Protein AF-A0A3G6MDI6-F1 (afdb_monomer_lite)

pLDDT: mean 89.63, std 10.69, range [43.5, 98.5]

Structure (mmCIF, N/CA/C/O backbone):
data_AF-A0A3G6MDI6-F1
#
_entry.id   AF-A0A3G6MDI6-F1
#
loop_
_atom_site.group_PDB
_atom_site.id
_atom_site.type_symbol
_atom_site.label_atom_id
_atom_site.label_alt_id
_atom_site.label_comp_id
_atom_site.label_asym_id
_atom_site.label_entity_id
_atom_site.label_seq_id
_atom_site.pdbx_PDB_ins_code
_atom_site.Cartn_x
_atom_site.Cartn_y
_atom_site.Cartn_z
_atom_site.occupancy
_atom_site.B_iso_or_equiv
_atom_site.auth_seq_id
_atom_site.auth_comp_id
_atom_site.auth_asym_id
_atom_site.auth_atom_id
_atom_site.pdbx_PDB_model_num
ATOM 1 N N . MET A 1 1 ? -0.602 -16.507 -6.215 1.00 56.09 1 MET A N 1
ATOM 2 C CA . MET A 1 1 ? 0.619 -15.829 -6.696 1.00 56.09 1 MET A CA 1
ATOM 3 C C . MET A 1 1 ? 1.709 -16.875 -6.816 1.00 56.09 1 MET A C 1
ATOM 5 O O . MET A 1 1 ? 1.738 -17.774 -5.981 1.00 56.09 1 MET A O 1
ATOM 9 N N . GLU A 1 2 ? 2.575 -16.800 -7.821 1.00 59.97 2 GLU A N 1
ATOM 10 C CA . GLU A 1 2 ? 3.815 -17.586 -7.801 1.00 59.97 2 GLU A CA 1
ATOM 11 C C . GLU A 1 2 ? 4.599 -17.258 -6.512 1.00 59.97 2 GLU A C 1
ATOM 13 O O . GLU A 1 2 ? 4.682 -16.103 -6.116 1.00 59.97 2 GLU A O 1
ATOM 18 N N . GLY A 1 3 ? 5.073 -18.262 -5.773 1.00 64.19 3 GLY A N 1
ATOM 19 C CA . GLY A 1 3 ? 5.890 -18.039 -4.570 1.00 64.19 3 GLY A CA 1
ATOM 20 C C . GLY A 1 3 ? 5.157 -17.805 -3.236 1.00 64.19 3 GLY A C 1
ATOM 21 O O . GLY A 1 3 ? 5.772 -18.042 -2.196 1.00 64.19 3 GLY A O 1
ATOM 22 N N . CYS A 1 4 ? 3.861 -17.461 -3.209 1.00 76.00 4 CYS A N 1
ATOM 23 C CA . CYS A 1 4 ? 3.070 -17.456 -1.963 1.00 76.00 4 CYS A CA 1
ATOM 24 C C . CYS A 1 4 ? 2.231 -18.731 -1.836 1.00 76.00 4 CYS A C 1
ATOM 26 O O . CYS A 1 4 ? 1.455 -19.075 -2.727 1.00 76.00 4 CYS A O 1
ATOM 28 N N . LYS A 1 5 ? 2.392 -19.435 -0.710 1.00 78.94 5 LYS A N 1
ATOM 29 C CA . LYS A 1 5 ? 1.700 -20.705 -0.426 1.00 78.94 5 LYS A CA 1
ATOM 30 C C . LYS A 1 5 ? 0.339 -20.522 0.251 1.00 78.94 5 LYS A C 1
ATOM 32 O O . LYS A 1 5 ? -0.378 -21.503 0.426 1.00 78.94 5 LYS A O 1
ATOM 37 N N . ARG A 1 6 ? 0.010 -19.301 0.677 1.00 87.25 6 ARG A N 1
ATOM 38 C CA . ARG A 1 6 ? -1.224 -18.978 1.400 1.00 87.25 6 ARG A CA 1
ATOM 39 C C . ARG A 1 6 ? -2.296 -18.483 0.430 1.00 87.25 6 ARG A C 1
ATOM 41 O O . ARG A 1 6 ? -1.985 -17.851 -0.577 1.00 87.25 6 ARG A O 1
ATOM 48 N N . GLN A 1 7 ? -3.553 -18.772 0.750 1.00 89.25 7 GLN A N 1
ATOM 49 C CA . GLN A 1 7 ? -4.697 -18.135 0.104 1.00 89.25 7 GLN A CA 1
ATOM 50 C C . GLN A 1 7 ? -4.816 -16.696 0.620 1.00 89.25 7 GLN A C 1
ATOM 52 O O . GLN A 1 7 ? -4.724 -16.488 1.827 1.00 89.25 7 GLN A O 1
ATOM 57 N N . CYS A 1 8 ? -5.009 -15.745 -0.292 1.00 92.25 8 CYS A N 1
ATOM 58 C CA . CYS A 1 8 ? -5.323 -14.348 0.011 1.00 92.25 8 CYS A CA 1
ATOM 59 C C . CYS A 1 8 ? -6.825 -14.124 -0.189 1.00 92.25 8 CYS A C 1
ATOM 61 O O . CYS A 1 8 ? -7.388 -14.694 -1.131 1.00 92.25 8 CYS A O 1
ATOM 63 N N . ASP A 1 9 ? -7.456 -13.288 0.634 1.00 94.62 9 ASP A N 1
ATOM 64 C CA . ASP A 1 9 ? -8.901 -13.050 0.539 1.00 94.62 9 ASP A CA 1
ATOM 65 C C . ASP A 1 9 ? -9.282 -12.285 -0.738 1.00 94.62 9 ASP A C 1
ATOM 67 O O . ASP A 1 9 ? -10.199 -12.679 -1.462 1.00 94.62 9 ASP A O 1
ATOM 71 N N . ILE A 1 10 ? -8.572 -11.194 -1.044 1.00 95.88 10 ILE A N 1
ATOM 72 C CA . ILE A 1 10 ? -8.805 -10.384 -2.246 1.00 95.88 10 ILE A CA 1
ATOM 73 C C . ILE A 1 10 ? -7.478 -10.094 -2.944 1.00 95.88 10 ILE A C 1
ATOM 75 O O . ILE A 1 10 ? -6.550 -9.528 -2.363 1.00 95.88 10 ILE A O 1
ATOM 79 N N . LEU A 1 11 ? -7.435 -10.411 -4.239 1.00 94.25 11 LEU A N 1
ATOM 80 C CA . LEU A 1 11 ? -6.343 -10.065 -5.143 1.00 94.25 11 LEU A CA 1
ATOM 81 C C . LEU A 1 11 ? -6.863 -9.164 -6.261 1.00 94.25 11 LEU A C 1
ATOM 83 O O . LEU A 1 11 ? -7.829 -9.505 -6.944 1.00 94.25 11 LEU A O 1
ATOM 87 N N . ILE A 1 12 ? -6.180 -8.045 -6.492 1.00 95.56 12 ILE A N 1
ATOM 88 C CA . ILE A 1 12 ? -6.399 -7.197 -7.667 1.00 95.56 12 ILE A CA 1
ATOM 89 C C . ILE A 1 12 ? -5.172 -7.304 -8.556 1.00 95.56 12 ILE A C 1
ATOM 91 O O . ILE A 1 12 ? -4.043 -7.112 -8.095 1.00 95.56 12 ILE A O 1
ATOM 95 N N . TYR A 1 13 ? -5.392 -7.618 -9.828 1.00 94.38 13 TYR A N 1
ATOM 96 C CA . TYR A 1 13 ? -4.321 -7.867 -10.780 1.00 94.38 13 TYR A CA 1
ATOM 97 C C . TYR A 1 13 ? -4.643 -7.334 -12.173 1.00 94.38 13 TYR A C 1
ATOM 99 O O . TYR A 1 13 ? -5.804 -7.162 -12.550 1.00 94.38 13 TYR A O 1
ATOM 107 N N . ASP A 1 14 ? -3.586 -7.091 -12.938 1.00 93.31 14 ASP A N 1
ATOM 108 C CA . ASP A 1 14 ? -3.651 -6.683 -14.332 1.00 93.31 14 ASP A CA 1
ATOM 109 C C . ASP A 1 14 ? -4.002 -7.879 -15.226 1.00 93.31 14 ASP A C 1
ATOM 111 O O . ASP A 1 14 ? -3.143 -8.640 -15.671 1.00 93.31 14 ASP A O 1
ATOM 115 N N . SER A 1 15 ? -5.298 -8.045 -15.476 1.00 93.06 15 SER A N 1
ATOM 116 C CA . SER A 1 15 ? -5.828 -9.078 -16.372 1.00 93.06 15 SER A CA 1
ATOM 117 C C . SER A 1 15 ? -5.744 -8.715 -17.857 1.00 93.06 15 SER A C 1
ATOM 119 O O . SER A 1 15 ? -6.004 -9.574 -18.698 1.00 93.06 15 SER A O 1
ATOM 121 N N . GLN A 1 16 ? -5.405 -7.466 -18.198 1.00 91.81 16 GLN A N 1
ATOM 122 C CA . GLN A 1 16 ? -5.284 -7.041 -19.594 1.00 91.81 16 GLN A CA 1
ATOM 123 C C . GLN A 1 16 ? -3.946 -7.486 -20.181 1.00 91.81 16 GLN A C 1
ATOM 125 O O . GLN A 1 16 ? -3.904 -7.950 -21.319 1.00 91.81 16 GLN A O 1
ATOM 130 N N . ASN A 1 17 ? -2.872 -7.388 -19.392 1.00 91.50 17 ASN A N 1
ATOM 131 C CA . ASN A 1 17 ? -1.524 -7.747 -19.832 1.00 91.50 17 ASN A CA 1
ATOM 132 C C . ASN A 1 17 ? -1.075 -9.139 -19.362 1.00 91.50 17 ASN A C 1
ATOM 134 O O . ASN A 1 17 ? -0.148 -9.705 -19.942 1.00 91.50 17 ASN A O 1
ATOM 138 N N . PHE A 1 18 ? -1.724 -9.720 -18.345 1.00 92.94 18 PHE A N 1
ATOM 139 C CA . PHE A 1 18 ? -1.351 -11.027 -17.803 1.00 92.94 18 PHE A CA 1
ATOM 140 C C . PHE A 1 18 ? -2.540 -11.982 -17.733 1.00 92.94 18 PHE A C 1
ATOM 142 O O . PHE A 1 18 ? -3.575 -11.701 -17.130 1.00 92.94 18 PHE A O 1
ATOM 149 N N . SER A 1 19 ? -2.358 -13.175 -18.297 1.00 93.56 19 SER A N 1
ATOM 150 C CA . SER A 1 19 ? -3.293 -14.281 -18.093 1.00 93.56 19 SER A CA 1
ATOM 151 C C . SER A 1 19 ? -3.032 -14.965 -16.745 1.00 93.56 19 SER A C 1
ATOM 153 O O . SER A 1 19 ? -1.866 -15.135 -16.371 1.00 93.56 19 SER A O 1
ATOM 155 N N . PRO A 1 20 ? -4.077 -15.404 -16.017 1.00 94.06 20 PRO A N 1
ATOM 156 C CA . PRO A 1 20 ? -3.900 -16.287 -14.871 1.00 94.06 20 PRO A CA 1
ATOM 157 C C . PRO A 1 20 ? -3.120 -17.553 -15.252 1.00 94.06 20 PRO A C 1
ATOM 159 O O . PRO A 1 20 ? -3.362 -18.144 -16.302 1.00 94.06 20 PRO A O 1
ATOM 162 N N . LEU A 1 21 ? -2.211 -17.984 -14.377 1.00 92.81 21 LEU A N 1
ATOM 163 C CA . LEU A 1 21 ? -1.448 -19.230 -14.518 1.00 92.81 21 LEU A CA 1
ATOM 164 C C . LEU A 1 21 ? -2.334 -20.460 -14.298 1.00 92.81 21 LEU A C 1
ATOM 166 O O . LEU A 1 21 ? -2.101 -21.517 -14.876 1.00 92.81 21 LEU A O 1
ATOM 170 N N . PHE A 1 22 ? -3.340 -20.316 -13.436 1.00 91.88 22 PHE A N 1
ATOM 171 C CA . PHE A 1 22 ? -4.306 -21.357 -13.119 1.00 91.88 22 PHE A CA 1
ATOM 172 C C . PHE A 1 22 ? -5.634 -20.729 -12.703 1.00 91.88 22 PHE A C 1
ATOM 174 O O . PHE A 1 22 ? -5.655 -19.687 -12.038 1.00 91.88 22 PHE A O 1
ATOM 181 N N . ARG A 1 23 ? -6.741 -21.374 -13.076 1.00 92.12 23 ARG A N 1
ATOM 182 C CA . ARG A 1 23 ? -8.084 -20.985 -12.657 1.00 92.12 23 ARG A CA 1
ATOM 183 C C . ARG A 1 23 ? -8.984 -22.210 -12.544 1.00 92.12 23 ARG A C 1
ATOM 185 O O . ARG A 1 23 ? -9.192 -22.901 -13.537 1.00 92.12 23 ARG A O 1
ATOM 192 N N . GLU A 1 24 ? -9.556 -22.421 -11.366 1.00 91.81 24 GLU A N 1
ATOM 193 C CA . GLU A 1 24 ? -10.556 -23.459 -11.106 1.00 91.81 24 GLU A CA 1
ATOM 194 C C . GLU A 1 24 ? -11.633 -22.903 -10.169 1.00 91.81 24 GLU A C 1
ATOM 196 O O . GLU A 1 24 ? -11.368 -22.605 -9.006 1.00 91.81 24 GLU A O 1
ATOM 201 N N . GLY A 1 25 ? -12.851 -22.716 -10.690 1.00 88.31 25 GLY A N 1
ATOM 202 C CA . GLY A 1 25 ? -13.914 -22.018 -9.964 1.00 88.31 25 GLY A CA 1
ATOM 203 C C . GLY A 1 25 ? -13.471 -20.613 -9.539 1.00 88.31 25 GLY A C 1
ATOM 204 O O . GLY A 1 25 ? -13.081 -19.799 -10.384 1.00 88.31 25 GLY A O 1
ATOM 205 N N . ASP A 1 26 ? -13.504 -20.369 -8.229 1.00 85.31 26 ASP A N 1
ATOM 206 C CA . ASP A 1 26 ? -13.091 -19.109 -7.600 1.00 85.31 26 ASP A CA 1
ATOM 207 C C . ASP A 1 26 ? -11.591 -19.066 -7.251 1.00 85.31 26 ASP A C 1
ATOM 209 O O . ASP A 1 26 ? -11.063 -18.012 -6.897 1.00 85.31 26 ASP A O 1
ATOM 213 N N . LEU A 1 27 ? -10.872 -20.187 -7.378 1.00 88.25 27 LEU A N 1
ATOM 214 C CA . LEU A 1 27 ? -9.431 -20.236 -7.153 1.00 88.25 27 LEU A CA 1
ATOM 215 C C . LEU A 1 27 ? -8.690 -19.709 -8.387 1.00 88.25 27 LEU A C 1
ATOM 217 O O . LEU A 1 27 ? -8.812 -20.258 -9.484 1.00 88.25 27 LEU A O 1
ATOM 221 N N . VAL A 1 28 ? -7.873 -18.671 -8.195 1.00 91.31 28 VAL A N 1
ATOM 222 C CA . VAL A 1 28 ? -7.060 -18.054 -9.253 1.00 91.31 28 VAL A CA 1
ATOM 223 C C . VAL A 1 28 ? -5.605 -17.947 -8.803 1.00 91.31 28 VAL A C 1
ATOM 225 O O . VAL A 1 28 ? -5.302 -17.426 -7.731 1.00 91.31 28 VAL A O 1
ATOM 228 N N . VAL A 1 29 ? -4.681 -18.389 -9.656 1.00 92.25 29 VAL A N 1
ATOM 229 C CA . VAL A 1 29 ? -3.242 -18.167 -9.482 1.00 92.25 29 VAL A CA 1
ATOM 230 C C . VAL A 1 29 ? -2.768 -17.217 -10.569 1.00 92.25 29 VAL A C 1
ATOM 232 O O . VAL A 1 29 ? -2.924 -17.493 -11.754 1.00 92.25 29 VAL A O 1
ATOM 235 N N . ILE A 1 30 ? -2.174 -16.100 -10.161 1.00 93.06 30 ILE A N 1
ATOM 236 C CA . ILE A 1 30 ? -1.656 -15.065 -11.060 1.00 93.06 30 ILE A CA 1
ATOM 237 C C . ILE A 1 30 ? -0.123 -15.004 -11.019 1.00 93.06 30 ILE A C 1
ATOM 239 O O . ILE A 1 30 ? 0.462 -15.349 -9.979 1.00 93.06 30 ILE A O 1
ATOM 243 N N . PRO A 1 31 ? 0.524 -14.526 -12.098 1.00 91.25 31 PRO A N 1
ATOM 244 C CA . PRO A 1 31 ? 1.920 -14.108 -12.047 1.00 91.25 31 PRO A CA 1
ATOM 245 C C . PRO A 1 31 ? 2.109 -12.990 -11.016 1.00 91.25 31 PRO A C 1
ATOM 247 O O . PRO A 1 31 ? 1.277 -12.090 -10.923 1.00 91.25 31 PRO A O 1
ATOM 250 N N . GLU A 1 32 ? 3.218 -13.004 -10.280 1.00 88.81 32 GLU A N 1
ATOM 251 C CA . GLU A 1 32 ? 3.538 -11.959 -9.293 1.00 88.81 32 GLU A CA 1
ATOM 252 C C . GLU A 1 32 ? 3.575 -10.559 -9.924 1.00 88.81 32 GLU A C 1
ATOM 254 O O . GLU A 1 32 ? 2.999 -9.618 -9.389 1.00 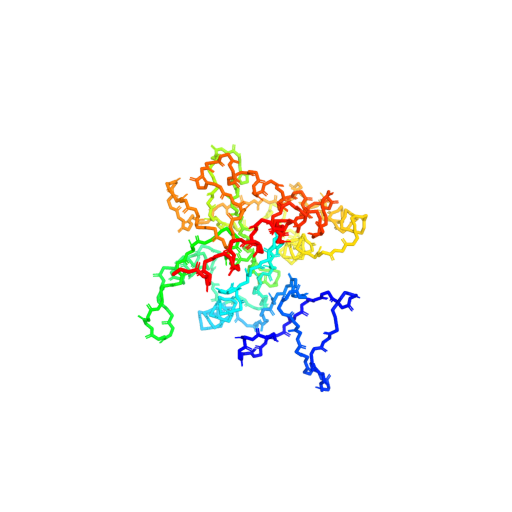88.81 32 GLU A O 1
ATOM 259 N N . LYS A 1 33 ? 4.129 -10.433 -11.138 1.00 88.25 33 LYS A N 1
ATOM 260 C CA . LYS A 1 33 ? 4.182 -9.160 -11.883 1.00 88.25 33 LYS A CA 1
ATOM 261 C C . LYS A 1 33 ? 2.808 -8.567 -12.225 1.00 88.25 33 LYS A C 1
ATOM 263 O O . LYS A 1 33 ? 2.708 -7.361 -12.460 1.00 88.25 33 LYS A O 1
ATOM 268 N N . ALA A 1 34 ? 1.763 -9.394 -12.253 1.00 91.81 34 ALA A N 1
ATOM 269 C CA . ALA A 1 34 ? 0.397 -8.949 -12.509 1.00 91.81 34 ALA A CA 1
ATOM 270 C C . ALA A 1 34 ? -0.256 -8.327 -11.266 1.00 91.81 34 ALA A C 1
ATOM 272 O O . ALA A 1 34 ? -1.242 -7.606 -11.396 1.00 91.81 34 ALA A O 1
ATOM 273 N N . LEU A 1 35 ? 0.253 -8.618 -10.066 1.00 93.12 35 LEU A N 1
ATOM 274 C CA . LEU A 1 35 ? -0.351 -8.202 -8.806 1.00 93.12 35 LEU A CA 1
ATOM 275 C C . LEU A 1 35 ? -0.287 -6.673 -8.638 1.00 93.12 35 LEU A C 1
ATOM 277 O O . LEU A 1 35 ? 0.727 -6.035 -8.927 1.00 93.12 35 LEU A O 1
ATOM 281 N N . ARG A 1 36 ? -1.394 -6.078 -8.185 1.00 94.88 36 ARG A N 1
ATOM 282 C CA . ARG A 1 36 ? -1.517 -4.636 -7.893 1.00 94.88 36 ARG A CA 1
ATOM 283 C C . ARG A 1 36 ? -2.030 -4.359 -6.488 1.00 94.88 36 ARG A C 1
ATOM 285 O O . ARG A 1 36 ? -1.635 -3.359 -5.895 1.00 94.88 36 ARG A O 1
ATOM 292 N N . ALA A 1 37 ? -2.851 -5.249 -5.938 1.00 96.38 37 ALA A N 1
ATOM 293 C CA . ALA A 1 37 ? -3.269 -5.160 -4.547 1.00 96.38 37 ALA A CA 1
ATOM 294 C C . ALA A 1 37 ? -3.535 -6.531 -3.925 1.00 96.38 37 ALA A C 1
ATOM 296 O O . ALA A 1 37 ? -4.047 -7.432 -4.593 1.00 96.38 37 ALA A O 1
ATOM 297 N N . VAL A 1 38 ? -3.256 -6.631 -2.629 1.00 96.31 38 VAL A N 1
ATOM 298 C CA . VAL A 1 38 ? -3.648 -7.727 -1.741 1.00 96.31 38 VAL A CA 1
ATOM 299 C C . VAL A 1 38 ? -4.392 -7.120 -0.564 1.00 96.31 38 VAL A C 1
ATOM 301 O O . VAL A 1 38 ? -3.902 -6.174 0.061 1.00 96.31 38 VAL A O 1
ATOM 304 N N . ILE A 1 39 ? -5.581 -7.639 -0.277 1.00 98.31 39 ILE A N 1
ATOM 305 C CA . ILE A 1 39 ? -6.392 -7.182 0.847 1.00 98.31 39 ILE A CA 1
ATOM 306 C C . ILE A 1 39 ? -6.833 -8.398 1.645 1.00 98.31 39 ILE A C 1
ATOM 308 O O . ILE A 1 39 ? -7.502 -9.272 1.098 1.00 98.31 39 ILE A O 1
ATOM 312 N N . GLU A 1 40 ? -6.503 -8.406 2.934 1.00 98.06 40 GLU A N 1
ATOM 313 C CA . GLU A 1 40 ? -7.034 -9.394 3.871 1.00 98.06 40 GLU A CA 1
ATOM 314 C C . GLU A 1 40 ? -8.267 -8.863 4.587 1.00 98.06 40 GLU A C 1
ATOM 316 O O . GLU A 1 40 ? -8.291 -7.720 5.056 1.00 98.06 40 GLU A O 1
ATOM 321 N N . VAL A 1 41 ? -9.302 -9.699 4.666 1.00 98.06 41 VAL A N 1
ATOM 322 C CA . VAL A 1 41 ? -10.630 -9.326 5.148 1.00 98.06 41 VAL A CA 1
ATOM 323 C C . VAL A 1 41 ? -10.924 -10.034 6.461 1.00 98.06 41 VAL A C 1
ATOM 325 O O . VAL A 1 41 ? -11.014 -11.255 6.540 1.00 98.06 41 VAL A O 1
ATOM 328 N N . LYS A 1 42 ? -11.130 -9.259 7.526 1.00 97.69 42 LYS A N 1
ATOM 329 C CA . LYS A 1 42 ? -11.361 -9.785 8.876 1.00 97.69 42 LYS A CA 1
ATOM 330 C C . LYS A 1 42 ? -12.754 -9.415 9.387 1.00 97.69 42 LYS A C 1
ATOM 332 O O . LYS A 1 42 ? -13.243 -8.305 9.199 1.00 97.69 42 LYS A O 1
ATOM 337 N N . SER A 1 43 ? -13.421 -10.334 10.083 1.00 97.50 43 SER A N 1
ATOM 338 C CA . SER A 1 43 ? -14.700 -10.024 10.743 1.00 97.50 43 SER A CA 1
ATOM 339 C C . SER A 1 43 ? -14.508 -9.007 11.871 1.00 97.50 43 SER A C 1
ATOM 341 O O . SER A 1 43 ? -15.228 -8.011 11.937 1.00 97.50 43 SER A O 1
ATOM 343 N N . THR A 1 44 ? -13.494 -9.231 12.705 1.00 97.81 44 THR A N 1
ATOM 344 C CA . THR A 1 44 ? -13.070 -8.350 13.793 1.00 97.81 44 THR A CA 1
ATOM 345 C C . THR A 1 44 ? -11.556 -8.203 13.756 1.00 97.81 44 THR A C 1
ATOM 347 O O . THR A 1 44 ? -10.840 -9.196 13.640 1.00 97.81 44 THR A O 1
ATOM 350 N N . LEU A 1 45 ? -11.059 -6.973 13.872 1.00 97.44 45 LEU A N 1
ATOM 351 C CA . LEU A 1 45 ? -9.628 -6.699 13.949 1.00 97.44 45 LEU A CA 1
ATOM 352 C C . LEU A 1 45 ? -9.140 -6.799 15.399 1.00 97.44 45 LEU A C 1
ATOM 354 O O . LEU A 1 45 ? -8.988 -5.782 16.072 1.00 97.44 45 LEU A O 1
ATOM 358 N N . ASP A 1 46 ? -8.953 -8.019 15.893 1.00 96.38 46 ASP A N 1
ATOM 359 C CA . ASP A 1 46 ? -8.236 -8.292 17.145 1.00 96.38 46 ASP A CA 1
ATOM 360 C C . ASP A 1 46 ? -6.751 -8.602 16.888 1.00 96.38 46 ASP A C 1
ATOM 362 O O . ASP A 1 46 ? -6.317 -8.699 15.739 1.00 96.38 46 ASP A O 1
ATOM 366 N N . SER A 1 47 ? -5.960 -8.771 17.953 1.00 96.00 47 SER A N 1
ATOM 367 C CA . SER A 1 47 ? -4.517 -9.007 17.837 1.00 96.00 47 SER A CA 1
ATOM 368 C C . SER A 1 47 ? -4.146 -10.260 17.046 1.00 96.00 47 SER A C 1
ATOM 370 O O . SER A 1 47 ? -3.136 -10.259 16.345 1.00 96.00 47 SER A O 1
ATOM 372 N N . ASN A 1 48 ? -4.941 -11.328 17.130 1.00 95.62 48 ASN A N 1
ATOM 373 C CA . ASN A 1 48 ? -4.653 -12.561 16.401 1.00 95.62 48 ASN A CA 1
ATOM 374 C C . ASN A 1 48 ? -4.942 -12.374 14.911 1.00 95.62 48 ASN A C 1
ATOM 376 O O . ASN A 1 48 ? -4.106 -12.718 14.078 1.00 95.62 48 ASN A O 1
ATOM 380 N N . GLN A 1 49 ? -6.097 -11.792 14.578 1.00 96.69 49 GLN A N 1
ATOM 381 C CA . GLN A 1 49 ? -6.485 -11.528 13.191 1.00 96.69 49 GLN A CA 1
ATOM 382 C C . GLN A 1 49 ? -5.570 -10.502 12.520 1.00 96.69 49 GLN A C 1
ATOM 384 O O . GLN A 1 49 ? -5.221 -10.662 11.351 1.00 96.69 49 GLN A O 1
ATOM 389 N N . PHE A 1 50 ? -5.150 -9.476 13.260 1.00 96.94 50 PHE A N 1
ATOM 390 C CA . PHE A 1 50 ? -4.194 -8.485 12.785 1.00 96.94 50 PHE A CA 1
ATOM 391 C C . PHE A 1 50 ? -2.833 -9.121 12.480 1.00 96.94 50 PHE A C 1
ATOM 393 O O . PHE A 1 50 ? -2.340 -8.980 11.363 1.00 96.94 50 PHE A O 1
ATOM 400 N N . ASN A 1 51 ? -2.256 -9.873 13.425 1.00 95.81 51 ASN A N 1
ATOM 401 C CA . ASN A 1 51 ? -0.958 -10.522 13.222 1.00 95.81 51 ASN A CA 1
ATOM 402 C C . ASN A 1 51 ? -0.989 -11.531 12.067 1.00 95.81 51 ASN A C 1
ATOM 404 O O . ASN A 1 51 ? -0.054 -11.575 11.274 1.00 95.81 51 ASN A O 1
ATOM 408 N N . ASP A 1 52 ? -2.069 -12.306 11.939 1.00 95.12 52 ASP A N 1
ATOM 409 C CA . ASP A 1 52 ? -2.233 -13.252 10.835 1.00 95.12 52 ASP A CA 1
ATOM 410 C C . ASP A 1 52 ? -2.279 -12.557 9.463 1.00 95.12 52 ASP A C 1
ATOM 412 O O . ASP A 1 52 ? -1.616 -13.007 8.522 1.00 95.12 52 ASP A O 1
ATOM 416 N N . GLY A 1 53 ? -3.020 -11.446 9.366 1.00 96.38 53 GLY A N 1
ATOM 417 C CA . GLY A 1 53 ? -3.081 -10.623 8.157 1.00 96.38 53 GLY A CA 1
ATOM 418 C C . GLY A 1 53 ? -1.734 -9.980 7.825 1.00 96.38 53 GLY A C 1
ATOM 419 O O . GLY A 1 53 ? -1.283 -10.047 6.686 1.00 96.38 53 GLY A O 1
ATOM 420 N N . MET A 1 54 ? -1.043 -9.427 8.824 1.00 96.19 54 MET A N 1
ATOM 421 C CA . MET A 1 54 ? 0.292 -8.848 8.648 1.00 96.19 54 MET A CA 1
ATOM 422 C C . MET A 1 54 ? 1.323 -9.889 8.203 1.00 96.19 54 MET A C 1
ATOM 424 O O . MET A 1 54 ? 2.086 -9.622 7.277 1.00 96.19 54 MET A O 1
ATOM 428 N N . ASP A 1 55 ? 1.327 -11.083 8.808 1.00 94.44 55 ASP A N 1
ATOM 429 C CA . ASP A 1 55 ? 2.197 -12.189 8.391 1.00 94.44 55 ASP A CA 1
ATOM 430 C C . ASP A 1 55 ? 1.961 -12.542 6.916 1.00 94.44 55 ASP A C 1
ATOM 432 O O . ASP A 1 55 ? 2.917 -12.726 6.167 1.00 94.44 55 ASP A O 1
ATOM 436 N N . LEU A 1 56 ? 0.696 -12.614 6.485 1.00 94.25 56 LEU A N 1
ATOM 437 C CA . LEU A 1 56 ? 0.355 -12.916 5.095 1.00 94.25 56 LEU A CA 1
ATOM 438 C C . LEU A 1 56 ? 0.880 -11.835 4.150 1.00 94.25 56 LEU A C 1
ATOM 440 O O . LEU A 1 56 ? 1.569 -12.143 3.178 1.00 94.25 56 LEU A O 1
ATOM 444 N N . LEU A 1 57 ? 0.570 -10.571 4.439 1.00 94.69 57 LEU A N 1
ATOM 445 C CA . LEU A 1 57 ? 0.957 -9.448 3.589 1.00 94.69 57 LEU A CA 1
ATOM 446 C C . LEU A 1 57 ? 2.481 -9.299 3.510 1.00 94.69 57 LEU A C 1
ATOM 448 O O . LEU A 1 57 ? 3.008 -9.007 2.438 1.00 94.69 57 LEU A O 1
ATOM 452 N N . TRP A 1 58 ? 3.192 -9.557 4.610 1.00 92.31 58 TRP A N 1
ATOM 453 C CA . TRP A 1 58 ? 4.653 -9.588 4.628 1.00 92.31 58 TRP A CA 1
ATOM 454 C C . TRP A 1 58 ? 5.212 -10.736 3.780 1.00 92.31 58 TRP A C 1
ATOM 456 O O . TRP A 1 58 ? 6.107 -10.516 2.967 1.00 92.31 58 TRP A O 1
ATOM 466 N N . GLU A 1 59 ? 4.652 -11.945 3.892 1.00 88.81 59 GLU A N 1
ATOM 467 C CA . GLU A 1 59 ? 5.051 -13.089 3.060 1.00 88.81 59 GLU A CA 1
ATOM 468 C C . GLU A 1 59 ? 4.853 -12.817 1.561 1.00 88.81 59 GLU A C 1
ATOM 470 O O . GLU A 1 59 ? 5.701 -13.209 0.758 1.00 88.81 59 GLU A O 1
ATOM 475 N N . VAL A 1 60 ? 3.766 -12.133 1.187 1.00 88.25 60 VAL A N 1
ATOM 476 C CA . VAL A 1 60 ? 3.494 -11.754 -0.207 1.00 88.25 60 VAL A CA 1
ATOM 477 C C . VAL A 1 60 ? 4.470 -10.684 -0.704 1.00 88.25 60 VAL A C 1
ATOM 479 O O . VAL A 1 60 ? 4.909 -10.758 -1.845 1.00 88.25 60 VAL A O 1
ATOM 482 N N . ALA A 1 61 ? 4.846 -9.719 0.136 1.00 82.19 61 ALA A N 1
ATOM 483 C CA . ALA A 1 61 ? 5.688 -8.591 -0.263 1.00 82.19 61 ALA A CA 1
ATOM 484 C C . ALA A 1 61 ? 7.194 -8.904 -0.328 1.00 82.19 61 ALA A C 1
ATOM 486 O O . ALA A 1 61 ? 7.930 -8.226 -1.038 1.00 82.19 61 ALA A O 1
ATOM 487 N N . ARG A 1 62 ? 7.671 -9.917 0.407 1.00 76.50 62 ARG A N 1
ATOM 488 C CA . ARG A 1 62 ? 9.105 -10.134 0.696 1.00 76.50 62 ARG A CA 1
ATOM 489 C C . ARG A 1 62 ? 10.015 -10.325 -0.526 1.00 76.50 62 ARG A C 1
ATOM 491 O O . ARG A 1 62 ? 11.229 -10.253 -0.384 1.00 76.50 62 ARG A O 1
ATOM 498 N N . ASN A 1 63 ? 9.467 -10.610 -1.705 1.00 68.50 63 ASN A N 1
ATOM 499 C CA . ASN A 1 63 ? 10.257 -10.835 -2.920 1.00 68.50 63 ASN A CA 1
ATOM 500 C C . ASN A 1 63 ? 9.767 -10.020 -4.126 1.00 68.50 63 ASN A C 1
ATOM 502 O O . ASN A 1 63 ? 10.198 -10.280 -5.251 1.00 68.50 63 ASN A O 1
ATOM 506 N N . THR A 1 64 ? 8.907 -9.022 -3.900 1.00 75.62 64 THR A N 1
ATOM 507 C CA . THR A 1 64 ? 8.310 -8.258 -4.995 1.00 75.62 64 THR A CA 1
ATOM 508 C C . THR A 1 64 ? 9.320 -7.279 -5.568 1.00 75.62 64 THR A C 1
ATOM 510 O O . THR A 1 64 ? 9.557 -6.205 -5.020 1.00 75.62 64 THR A O 1
ATOM 513 N N . ASN A 1 65 ? 9.910 -7.651 -6.701 1.00 81.44 65 ASN A N 1
ATOM 514 C CA . ASN A 1 65 ? 10.793 -6.791 -7.477 1.00 81.44 65 ASN A CA 1
ATOM 515 C C . ASN A 1 65 ? 9.998 -6.103 -8.597 1.00 81.44 65 ASN A C 1
ATOM 517 O O . ASN A 1 65 ? 10.016 -6.531 -9.756 1.00 81.44 65 ASN A O 1
ATOM 521 N N . THR A 1 66 ? 9.244 -5.066 -8.228 1.00 87.44 66 THR A N 1
ATOM 522 C CA . THR A 1 66 ? 8.397 -4.305 -9.154 1.00 87.44 66 THR A CA 1
ATOM 523 C C . THR A 1 66 ? 8.656 -2.801 -9.034 1.00 87.44 66 THR A C 1
ATOM 525 O O . THR A 1 66 ? 8.798 -2.275 -7.929 1.00 87.44 66 THR A O 1
ATOM 528 N N . PRO A 1 67 ? 8.690 -2.059 -10.156 1.00 89.88 67 PRO A N 1
ATOM 529 C CA . PRO A 1 67 ? 8.958 -0.625 -10.122 1.00 89.88 67 PRO A CA 1
ATOM 530 C C . PRO A 1 67 ? 7.725 0.173 -9.667 1.00 89.88 67 PRO A C 1
ATOM 532 O O . PRO A 1 67 ? 7.867 1.256 -9.100 1.00 89.88 67 PRO A O 1
ATOM 535 N N . ALA A 1 68 ? 6.517 -0.367 -9.841 1.00 93.00 68 ALA A N 1
ATOM 536 C CA . ALA A 1 68 ? 5.320 0.096 -9.144 1.00 93.00 68 ALA A CA 1
ATOM 537 C C . ALA A 1 68 ? 5.101 -0.756 -7.881 1.00 93.00 68 ALA A C 1
ATOM 539 O O . ALA A 1 68 ? 5.086 -1.986 -7.999 1.00 93.00 68 ALA A O 1
ATOM 540 N N . PRO A 1 69 ? 4.931 -0.154 -6.691 1.00 94.12 69 PRO A N 1
ATOM 541 C CA . PRO A 1 69 ? 4.637 -0.908 -5.478 1.00 94.12 69 PRO A CA 1
ATOM 542 C C . PRO A 1 69 ? 3.227 -1.511 -5.520 1.00 94.12 69 PRO A C 1
ATOM 544 O O . PRO A 1 69 ? 2.354 -1.057 -6.260 1.00 94.12 69 PRO A O 1
ATOM 547 N N . ILE A 1 70 ? 3.005 -2.530 -4.694 1.00 94.31 70 ILE A N 1
ATOM 548 C CA . ILE A 1 70 ? 1.731 -3.248 -4.567 1.00 94.31 70 ILE A CA 1
ATOM 549 C C . ILE A 1 70 ? 1.006 -2.740 -3.323 1.00 94.31 70 ILE A C 1
ATOM 551 O O . ILE A 1 70 ? 1.623 -2.615 -2.264 1.00 94.31 70 ILE A O 1
ATOM 555 N N . PHE A 1 71 ? -0.299 -2.491 -3.430 1.00 97.31 71 PHE A N 1
ATOM 556 C CA . PHE A 1 71 ? -1.108 -2.142 -2.266 1.00 97.31 71 PHE A CA 1
ATOM 557 C C . PHE A 1 71 ? -1.300 -3.348 -1.346 1.00 97.31 71 PHE A C 1
ATOM 559 O O . PHE A 1 71 ? -1.724 -4.417 -1.782 1.00 97.31 71 PHE A O 1
ATOM 566 N N . LYS A 1 72 ? -1.048 -3.154 -0.056 1.00 97.62 72 LYS A N 1
ATOM 567 C CA . LYS A 1 72 ? -1.238 -4.138 1.009 1.00 97.62 72 LYS A CA 1
ATOM 568 C C . LYS A 1 72 ? -2.210 -3.555 2.022 1.00 97.62 72 LYS A C 1
ATOM 570 O O . LYS A 1 72 ? -1.911 -2.533 2.646 1.00 97.62 72 LYS A O 1
ATOM 575 N N . GLY A 1 73 ? -3.366 -4.191 2.169 1.00 98.19 73 GLY A N 1
ATOM 576 C CA . GLY A 1 73 ? -4.440 -3.700 3.022 1.00 98.19 73 GLY A CA 1
ATOM 577 C C . GLY A 1 73 ? -4.979 -4.752 3.979 1.00 98.19 73 GLY A C 1
ATOM 578 O O . GLY A 1 73 ? -5.085 -5.923 3.629 1.00 98.19 73 GLY A O 1
ATOM 579 N N . ILE A 1 74 ? -5.392 -4.315 5.166 1.00 98.50 74 ILE A N 1
ATOM 580 C CA . ILE A 1 74 ? -6.283 -5.090 6.034 1.00 98.50 74 ILE A CA 1
ATOM 581 C C . ILE A 1 74 ? -7.606 -4.339 6.126 1.00 98.50 74 ILE A C 1
ATOM 583 O O . ILE A 1 74 ? -7.632 -3.166 6.501 1.00 98.50 74 ILE A O 1
ATOM 587 N N . PHE A 1 75 ? -8.705 -5.011 5.803 1.00 98.50 75 PHE A N 1
ATOM 588 C CA . PHE A 1 75 ? -10.050 -4.471 5.934 1.00 98.50 75 PHE A CA 1
ATOM 589 C C . PHE A 1 75 ? -10.839 -5.295 6.946 1.00 98.50 75 PHE A C 1
ATOM 591 O O . PHE A 1 75 ? -10.928 -6.514 6.829 1.00 98.50 75 PHE A O 1
ATOM 598 N N . ALA A 1 76 ? -11.439 -4.646 7.937 1.00 98.25 76 ALA A N 1
ATOM 599 C CA . ALA A 1 76 ? -12.222 -5.312 8.962 1.00 98.25 76 ALA A CA 1
ATOM 600 C C . ALA A 1 76 ? -13.608 -4.698 9.137 1.00 98.25 76 ALA A C 1
ATOM 602 O O . ALA A 1 76 ? -13.800 -3.498 8.953 1.00 98.25 76 ALA A O 1
ATOM 603 N N . PHE A 1 77 ? -14.582 -5.517 9.532 1.00 97.19 77 PHE A N 1
ATOM 604 C CA . PHE A 1 77 ? -15.948 -5.044 9.775 1.00 97.19 77 PHE A CA 1
ATOM 605 C C . PHE A 1 77 ? -16.156 -4.514 11.192 1.00 97.19 77 PHE A C 1
ATOM 607 O O . PHE A 1 77 ? -16.937 -3.586 11.381 1.00 97.19 77 PHE A O 1
ATOM 614 N N . ASN A 1 78 ? -15.461 -5.091 12.174 1.00 97.38 78 ASN A N 1
ATOM 615 C CA . ASN A 1 78 ? -15.584 -4.716 13.577 1.00 97.38 78 ASN A CA 1
ATOM 616 C C . ASN A 1 78 ? -14.225 -4.416 14.205 1.00 97.38 78 ASN A C 1
ATOM 618 O O . ASN A 1 78 ? -13.208 -5.053 13.918 1.00 97.38 78 ASN A O 1
ATOM 622 N N . LYS A 1 79 ? -14.237 -3.463 15.126 1.00 95.06 79 LYS A N 1
ATOM 623 C CA . LYS A 1 79 ? -13.092 -3.068 15.938 1.00 95.06 79 LYS A CA 1
ATOM 624 C C . LYS A 1 79 ? -12.829 -4.084 17.055 1.00 95.06 79 LYS A C 1
ATOM 626 O O . LYS A 1 79 ? -13.725 -4.372 17.844 1.00 95.06 79 LYS A O 1
ATOM 631 N N . GLY A 1 80 ? -11.601 -4.600 17.129 1.00 95.00 80 GLY A N 1
ATOM 632 C CA . GLY A 1 80 ? -11.091 -5.358 18.2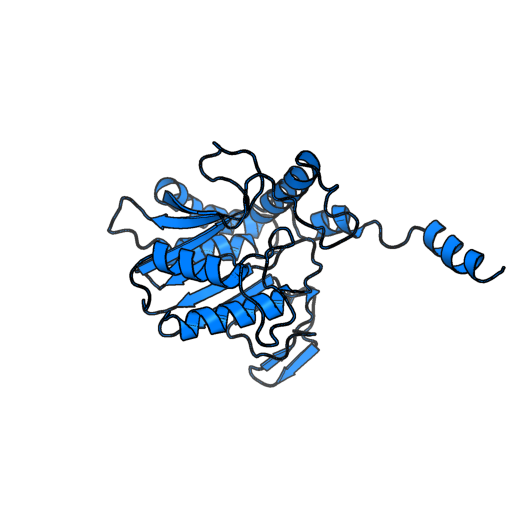82 1.00 95.00 80 GLY A CA 1
ATOM 633 C C . GLY A 1 80 ? -10.039 -4.587 19.092 1.00 95.00 80 GLY A C 1
ATOM 634 O O . GLY A 1 80 ? -9.996 -4.706 20.313 1.00 95.00 80 GLY A O 1
ATOM 635 N N . TYR A 1 81 ? -9.234 -3.745 18.440 1.00 92.81 81 TYR A N 1
ATOM 636 C CA . TYR A 1 81 ? -8.344 -2.779 19.099 1.00 92.81 81 TYR A CA 1
ATOM 637 C C . TYR A 1 81 ? -9.116 -1.619 19.725 1.00 92.81 81 TYR A C 1
ATOM 639 O O . TYR A 1 81 ? -10.194 -1.289 19.263 1.00 92.81 81 TYR A O 1
ATOM 647 N N . SER A 1 82 ? -8.590 -0.949 20.751 1.00 90.00 82 SER A N 1
ATOM 648 C CA . SER A 1 82 ? -9.298 0.160 21.415 1.00 90.00 82 SER A CA 1
ATOM 649 C C . SER A 1 82 ? -9.050 1.523 20.761 1.00 90.00 82 SER A C 1
ATOM 651 O O . SER A 1 82 ? -9.915 2.398 20.838 1.00 90.00 82 SER A O 1
ATOM 653 N N . SER A 1 83 ? -7.923 1.709 20.069 1.00 90.62 83 SER A N 1
ATOM 654 C CA . SER A 1 83 ? -7.547 2.966 19.405 1.00 90.62 83 SER A CA 1
ATOM 655 C C . SER A 1 83 ? -6.577 2.748 18.238 1.00 90.62 83 SER A C 1
ATOM 657 O O . SER A 1 83 ? -5.943 1.702 18.116 1.00 90.62 83 SER A O 1
ATOM 659 N N . GLU A 1 84 ? -6.440 3.750 17.378 1.00 91.81 84 GLU A N 1
ATOM 660 C CA . GLU A 1 84 ? -5.501 3.780 16.257 1.00 91.81 84 GLU A CA 1
ATOM 661 C C . GLU A 1 84 ? -4.052 3.725 16.744 1.00 91.81 84 GLU A C 1
ATOM 663 O O . GLU A 1 84 ? -3.216 3.080 16.112 1.00 91.81 84 GLU A O 1
ATOM 668 N N . SER A 1 85 ? -3.764 4.314 17.907 1.00 92.00 85 SER A N 1
ATOM 669 C CA . SER A 1 85 ? -2.450 4.218 18.543 1.00 92.00 85 SER A CA 1
ATOM 670 C C . SER A 1 85 ? -2.119 2.769 18.920 1.00 92.00 85 SER A C 1
ATOM 672 O O . SER A 1 85 ? -1.024 2.312 18.620 1.00 92.00 85 SER A O 1
ATOM 674 N N . THR A 1 86 ? -3.076 1.992 19.454 1.00 94.12 86 THR A N 1
ATOM 675 C CA . THR A 1 86 ? -2.833 0.563 19.760 1.00 94.12 86 THR A CA 1
ATOM 676 C C . THR A 1 86 ? -2.631 -0.301 18.514 1.00 94.12 86 THR A C 1
ATOM 678 O O . THR A 1 86 ? -1.854 -1.254 18.547 1.00 94.12 86 THR A O 1
ATOM 681 N N . ILE A 1 87 ? -3.288 0.035 17.397 1.00 94.69 87 ILE A N 1
ATOM 682 C CA . ILE A 1 87 ? -3.018 -0.627 16.113 1.00 94.69 87 ILE A CA 1
ATOM 683 C C . ILE A 1 87 ? -1.617 -0.237 15.626 1.00 94.69 87 ILE A C 1
ATOM 685 O O . ILE A 1 87 ? -0.852 -1.102 15.219 1.00 94.69 87 ILE A O 1
ATOM 689 N N . SER A 1 88 ? -1.247 1.042 15.717 1.00 92.75 88 SER A N 1
ATOM 690 C CA . SER A 1 88 ? 0.071 1.537 15.294 1.00 92.75 88 SER A CA 1
ATOM 691 C C . SER A 1 88 ? 1.209 0.903 16.096 1.00 92.75 88 SER A C 1
ATOM 693 O O . SER A 1 88 ? 2.192 0.461 15.509 1.00 92.75 88 SER A O 1
ATOM 695 N N . GLU A 1 89 ? 1.046 0.753 17.412 1.00 94.31 89 GLU A N 1
ATOM 696 C CA . GLU A 1 89 ? 1.964 -0.012 18.265 1.00 94.31 89 GLU A CA 1
ATOM 697 C C . GLU A 1 89 ? 2.081 -1.471 17.812 1.00 94.31 89 GLU A C 1
ATOM 699 O O . GLU A 1 89 ? 3.188 -2.004 17.728 1.00 94.31 89 GLU A O 1
ATOM 704 N N . ALA A 1 90 ? 0.962 -2.123 17.477 1.00 95.81 90 ALA A N 1
ATOM 705 C CA . ALA A 1 90 ? 0.981 -3.486 16.954 1.00 95.81 90 ALA A CA 1
ATOM 706 C C . ALA A 1 90 ? 1.735 -3.575 15.617 1.00 95.81 90 ALA A C 1
ATOM 708 O O . ALA A 1 90 ? 2.499 -4.520 15.418 1.00 95.81 90 ALA A O 1
ATOM 709 N N . ILE A 1 91 ? 1.588 -2.579 14.736 1.00 95.38 91 ILE A N 1
ATOM 710 C CA . ILE A 1 91 ? 2.343 -2.527 13.483 1.00 95.38 91 ILE A CA 1
ATOM 711 C C . ILE A 1 91 ? 3.846 -2.328 13.750 1.00 95.38 91 ILE A C 1
ATOM 713 O O . ILE A 1 91 ? 4.666 -3.053 13.185 1.00 95.38 91 ILE A O 1
ATOM 717 N N . CYS A 1 92 ? 4.225 -1.405 14.639 1.00 94.19 92 CYS A N 1
ATOM 718 C CA . CYS A 1 92 ? 5.624 -1.206 15.030 1.00 94.19 92 CYS A CA 1
ATOM 719 C C . CYS A 1 92 ? 6.236 -2.485 15.607 1.00 94.19 92 CYS A C 1
ATOM 721 O O . CYS A 1 92 ? 7.320 -2.892 15.189 1.00 94.19 92 CYS A O 1
ATOM 723 N N . ASN A 1 93 ? 5.528 -3.153 16.518 1.00 95.06 93 ASN A N 1
ATOM 724 C CA . ASN A 1 93 ? 5.974 -4.416 17.098 1.00 95.06 93 ASN A CA 1
ATOM 725 C C . ASN A 1 93 ? 6.127 -5.507 16.034 1.00 95.06 93 ASN A C 1
ATOM 727 O O . ASN A 1 93 ? 7.073 -6.287 16.101 1.00 95.06 93 ASN A O 1
ATOM 731 N N . PHE A 1 94 ? 5.230 -5.558 15.045 1.00 95.62 94 PHE A N 1
ATOM 732 C CA . PHE A 1 94 ? 5.313 -6.521 13.953 1.00 95.62 94 PHE A CA 1
ATOM 733 C C . PHE A 1 94 ? 6.604 -6.356 13.142 1.00 95.62 94 PHE A C 1
ATOM 735 O O . PHE A 1 94 ? 7.340 -7.333 12.995 1.00 95.62 94 PHE A O 1
ATOM 742 N N . TYR A 1 95 ? 6.908 -5.146 12.664 1.00 94.38 95 TYR A N 1
ATOM 743 C CA . TYR A 1 95 ? 8.092 -4.903 11.828 1.00 94.38 95 TYR A CA 1
ATOM 744 C C . TYR A 1 95 ? 9.414 -5.088 12.591 1.00 94.38 95 TYR A C 1
ATOM 746 O O . TYR A 1 95 ? 10.396 -5.529 12.015 1.00 94.38 95 TYR A O 1
ATOM 754 N N . HIS A 1 96 ? 9.431 -4.904 13.913 1.00 92.06 96 HIS A N 1
ATOM 755 C CA . HIS A 1 96 ? 10.617 -5.184 14.737 1.00 92.06 96 HIS A CA 1
ATOM 756 C C . HIS A 1 96 ? 10.673 -6.622 15.287 1.00 92.06 96 HIS A C 1
ATOM 758 O O . HIS A 1 96 ? 11.552 -6.960 16.085 1.00 92.06 96 HIS A O 1
ATOM 764 N N . SER A 1 97 ? 9.733 -7.485 14.890 1.00 94.19 97 SER A N 1
ATOM 765 C CA . SER A 1 97 ? 9.683 -8.882 15.325 1.00 94.19 97 SER A CA 1
ATOM 766 C C . SER A 1 97 ? 10.393 -9.829 14.355 1.00 94.19 97 SER A C 1
ATOM 768 O O . SER A 1 97 ? 10.853 -9.459 13.274 1.00 94.19 97 SER A O 1
ATOM 770 N N . LYS A 1 98 ? 10.488 -11.096 14.759 1.00 92.69 98 LYS A N 1
ATOM 771 C CA . LYS A 1 98 ? 10.968 -12.175 13.899 1.00 92.69 98 LYS A CA 1
ATOM 772 C C . LYS A 1 98 ? 9.814 -12.861 13.174 1.00 92.69 98 LYS A C 1
ATOM 774 O O . LYS A 1 98 ? 8.658 -12.834 13.609 1.00 92.69 98 LYS A O 1
ATOM 779 N N . ASP A 1 99 ? 10.139 -13.503 12.063 1.00 88.81 99 ASP A N 1
ATOM 780 C CA . ASP A 1 99 ? 9.238 -14.419 11.381 1.00 88.81 99 ASP A CA 1
ATOM 781 C C . ASP A 1 99 ? 8.948 -15.672 12.230 1.00 88.81 99 ASP A C 1
ATOM 783 O O . ASP A 1 99 ? 9.568 -15.911 13.268 1.00 88.81 99 ASP A O 1
ATOM 787 N N . LYS A 1 100 ? 8.003 -16.505 11.776 1.00 85.00 100 LYS A N 1
ATOM 788 C CA . LYS A 1 100 ? 7.593 -17.720 12.503 1.00 85.00 100 LYS A CA 1
ATOM 789 C C . LYS A 1 100 ? 8.734 -18.721 12.702 1.00 85.00 100 LYS A C 1
ATOM 791 O O . LYS A 1 100 ? 8.686 -19.494 13.655 1.00 85.00 100 LYS A O 1
ATOM 796 N N . SER A 1 101 ? 9.741 -18.726 11.823 1.00 86.62 101 SER A N 1
ATOM 797 C CA . SER A 1 101 ? 10.926 -19.579 11.981 1.00 86.62 101 SER A CA 1
ATOM 798 C C . SER A 1 101 ? 11.953 -19.019 12.973 1.00 86.62 101 SER A C 1
ATOM 800 O O . SER A 1 101 ? 12.829 -19.755 13.425 1.00 86.62 101 SER A O 1
ATOM 802 N N . GLY A 1 102 ? 11.856 -17.735 13.333 1.00 88.69 102 GLY A N 1
ATOM 803 C CA . GLY A 1 102 ? 12.820 -17.052 14.193 1.00 88.69 102 GLY A CA 1
ATOM 804 C C . GLY A 1 102 ? 14.145 -16.701 13.502 1.00 88.69 102 GLY A C 1
ATOM 805 O O . GLY A 1 102 ? 15.086 -16.265 14.183 1.00 88.69 102 GLY A O 1
ATOM 806 N N . ILE A 1 103 ? 14.227 -16.899 12.183 1.00 86.62 103 ILE A N 1
ATOM 807 C CA . ILE A 1 103 ? 15.444 -16.735 11.381 1.00 86.62 103 ILE A CA 1
ATOM 808 C C . ILE A 1 103 ? 15.506 -15.329 10.794 1.00 86.62 103 ILE A C 1
ATOM 810 O O . ILE A 1 103 ? 16.550 -14.684 10.871 1.00 86.62 103 ILE A O 1
ATOM 814 N N . LEU A 1 104 ? 14.402 -14.853 10.221 1.00 86.56 104 LEU A N 1
ATOM 815 C CA . LEU A 1 104 ? 14.340 -13.569 9.535 1.00 86.56 104 LEU A CA 1
ATOM 816 C C . LEU A 1 104 ? 13.734 -12.513 10.454 1.00 86.56 104 LEU A C 1
ATOM 818 O O . LEU A 1 104 ? 12.748 -12.761 11.150 1.00 86.56 104 LEU A O 1
ATOM 822 N N . THR A 1 105 ? 14.313 -11.318 10.443 1.00 90.19 105 THR A N 1
ATOM 823 C CA . THR A 1 105 ? 13.671 -10.124 10.992 1.00 90.19 105 THR A CA 1
ATOM 824 C C . THR A 1 105 ? 12.661 -9.607 9.980 1.00 90.19 105 THR A C 1
ATOM 826 O O . THR A 1 105 ? 12.935 -9.596 8.782 1.00 90.19 105 THR A O 1
ATOM 829 N N . LYS A 1 106 ? 11.500 -9.167 10.459 1.00 92.12 106 LYS A N 1
ATOM 830 C CA . LYS A 1 106 ? 10.467 -8.527 9.635 1.00 92.12 106 LYS A CA 1
ATOM 831 C C . LYS A 1 106 ? 10.754 -7.046 9.385 1.00 92.12 106 LYS A C 1
ATOM 833 O O . LYS A 1 106 ? 9.834 -6.326 9.027 1.00 92.12 106 LYS A O 1
ATOM 838 N N . ASP A 1 107 ? 11.988 -6.608 9.611 1.00 91.25 107 ASP A N 1
ATOM 839 C CA . ASP A 1 107 ? 12.382 -5.203 9.549 1.00 91.25 107 ASP A CA 1
ATOM 840 C C . ASP A 1 107 ? 12.118 -4.604 8.166 1.00 91.25 107 ASP A C 1
ATOM 842 O O . ASP A 1 107 ? 12.109 -5.324 7.166 1.00 91.25 107 ASP A O 1
ATOM 846 N N . ILE A 1 108 ? 11.893 -3.293 8.114 1.00 93.19 108 ILE A N 1
ATOM 847 C CA . ILE A 1 108 ? 11.595 -2.599 6.861 1.00 93.19 108 ILE A CA 1
ATOM 848 C C . ILE A 1 108 ? 12.918 -2.236 6.205 1.00 93.19 108 ILE A C 1
ATOM 850 O O . ILE A 1 108 ? 13.593 -1.266 6.554 1.00 93.19 108 ILE A O 1
ATOM 854 N N . MET A 1 109 ? 13.302 -3.052 5.237 1.00 91.94 109 MET A N 1
ATOM 855 C CA . MET A 1 109 ? 14.582 -2.927 4.563 1.00 91.94 109 MET A CA 1
ATOM 856 C C . MET A 1 109 ? 14.469 -2.065 3.313 1.00 91.94 109 MET A C 1
ATOM 858 O O . MET A 1 109 ? 15.437 -1.393 2.971 1.00 91.94 109 MET A O 1
ATOM 862 N N . TYR A 1 110 ? 13.313 -2.049 2.650 1.00 93.62 110 TYR A N 1
ATOM 863 C CA . TYR A 1 110 ? 13.148 -1.433 1.334 1.00 93.62 110 TYR A CA 1
ATOM 864 C C . TYR A 1 110 ? 12.089 -0.325 1.310 1.00 93.62 110 TYR A C 1
ATOM 866 O O . TYR A 1 110 ? 11.182 -0.252 2.146 1.00 93.62 110 TYR A O 1
ATOM 874 N N . LEU A 1 111 ? 12.167 0.539 0.293 1.00 94.50 111 LEU A N 1
ATOM 875 C CA . LEU A 1 111 ? 11.101 1.497 0.003 1.00 94.50 111 LEU A CA 1
ATOM 876 C C . LEU A 1 111 ? 9.785 0.760 -0.289 1.00 94.50 111 LEU A C 1
ATOM 878 O O . LEU A 1 111 ? 9.753 -0.241 -0.999 1.00 94.50 111 LEU A O 1
ATOM 882 N N . PHE A 1 112 ? 8.676 1.290 0.234 1.00 93.38 112 PHE A N 1
ATOM 883 C CA . PHE A 1 112 ? 7.314 0.781 0.003 1.00 93.38 112 PHE A CA 1
ATOM 884 C C . PHE A 1 112 ? 7.044 -0.658 0.496 1.00 93.38 112 PHE A C 1
ATOM 886 O O . PHE A 1 112 ? 6.020 -1.256 0.149 1.00 93.38 112 PHE A O 1
ATOM 893 N N . GLU A 1 113 ? 7.912 -1.223 1.339 1.00 91.81 113 GLU A N 1
ATOM 894 C CA . GLU A 1 113 ? 7.745 -2.572 1.899 1.00 91.81 113 GLU A CA 1
ATOM 895 C C . GLU A 1 113 ? 6.626 -2.650 2.954 1.00 91.81 113 GLU A C 1
ATOM 897 O O . GLU A 1 113 ? 6.012 -3.703 3.153 1.00 91.81 113 GLU A O 1
ATOM 902 N N . THR A 1 114 ? 6.251 -1.522 3.553 1.00 93.12 114 THR A N 1
ATOM 903 C CA . THR A 1 114 ? 5.205 -1.462 4.576 1.00 93.12 114 THR A CA 1
ATOM 904 C C . THR A 1 114 ? 3.819 -1.839 4.059 1.00 93.12 114 THR A C 1
ATOM 906 O O . THR A 1 114 ? 3.507 -1.687 2.878 1.00 93.12 114 THR A O 1
ATOM 909 N N . LEU A 1 115 ? 2.948 -2.265 4.973 1.00 95.56 115 LEU A N 1
ATOM 910 C CA . LEU A 1 115 ? 1.501 -2.182 4.820 1.00 95.56 115 LEU A CA 1
ATOM 911 C C . LEU A 1 115 ? 1.124 -0.773 4.336 1.00 95.56 115 LEU A C 1
ATOM 913 O O . LEU A 1 115 ? 1.815 0.188 4.668 1.00 95.56 115 LEU A O 1
ATOM 917 N N . ASN A 1 116 ? 0.051 -0.645 3.557 1.00 97.19 116 ASN A N 1
ATOM 918 C CA . ASN A 1 116 ? -0.417 0.651 3.069 1.00 97.19 116 ASN A CA 1
ATOM 919 C C . ASN A 1 116 ? -1.631 1.159 3.838 1.00 97.19 116 ASN A C 1
ATOM 921 O O . ASN A 1 116 ? -1.718 2.359 4.090 1.00 97.19 116 ASN A O 1
ATOM 925 N N . SER A 1 117 ? -2.559 0.277 4.227 1.00 97.56 117 SER A N 1
ATOM 926 C CA . SER A 1 117 ? -3.710 0.702 5.022 1.00 97.56 117 SER A CA 1
ATOM 927 C C . SER A 1 117 ? -4.320 -0.393 5.900 1.00 97.56 117 SER A C 1
ATOM 929 O O . SER A 1 117 ? -4.406 -1.558 5.510 1.00 97.56 117 SER A O 1
ATOM 931 N N . VAL A 1 118 ? -4.798 0.004 7.080 1.00 97.81 118 VAL A N 1
ATOM 932 C CA . VAL A 1 118 ? -5.721 -0.778 7.917 1.00 97.81 118 VAL A CA 1
ATOM 933 C C . VAL A 1 118 ? -7.021 -0.002 8.018 1.00 97.81 118 VAL A C 1
ATOM 935 O O . VAL A 1 118 ? -7.014 1.127 8.499 1.00 97.81 118 VAL A O 1
ATOM 938 N N . CYS A 1 119 ? -8.145 -0.600 7.639 1.00 97.69 119 CYS A N 1
ATOM 939 C CA . CYS A 1 119 ? -9.458 0.010 7.803 1.00 97.69 119 CYS A CA 1
ATOM 940 C C . CYS A 1 119 ? -10.364 -0.884 8.639 1.00 97.69 119 CYS A C 1
ATOM 942 O O . CYS A 1 119 ? -10.499 -2.074 8.371 1.00 97.69 119 CYS A O 1
ATOM 944 N N . VAL A 1 120 ? -11.024 -0.286 9.626 1.00 97.00 120 VAL A N 1
ATOM 945 C CA . VAL A 1 120 ? -12.174 -0.873 10.304 1.00 97.00 120 VAL A CA 1
ATOM 946 C C . VAL A 1 120 ? -13.406 -0.077 9.887 1.00 97.00 120 VAL A C 1
ATOM 948 O O . VAL A 1 120 ? -13.482 1.132 10.131 1.00 97.00 120 VAL A O 1
ATOM 951 N N . LEU A 1 121 ? -14.356 -0.749 9.237 1.00 95.06 121 LEU A N 1
ATOM 952 C CA . LEU A 1 121 ? -15.536 -0.162 8.606 1.00 95.06 121 LEU A CA 1
ATOM 953 C C . LEU A 1 121 ? -16.229 0.853 9.524 1.00 95.06 121 LEU A C 1
ATOM 955 O O . LEU A 1 121 ? -16.743 0.505 10.581 1.00 95.06 121 LEU A O 1
ATOM 959 N N . ASN A 1 122 ? -16.289 2.111 9.074 1.00 88.88 122 ASN A N 1
ATOM 960 C CA . ASN A 1 122 ? -16.925 3.234 9.777 1.00 88.88 122 ASN A CA 1
ATOM 961 C C . ASN A 1 122 ? -16.371 3.545 11.179 1.00 88.88 122 ASN A C 1
ATOM 963 O O . ASN A 1 122 ? -17.042 4.242 11.939 1.00 88.88 122 ASN A O 1
ATOM 967 N N . GLN A 1 123 ? -15.194 3.033 11.534 1.00 92.06 123 GLN A N 1
ATOM 968 C CA . GLN A 1 123 ? -14.663 3.145 12.890 1.00 92.06 123 GLN A CA 1
ATOM 969 C C . GLN A 1 123 ? -13.257 3.730 12.921 1.00 92.06 123 GLN A C 1
ATOM 971 O O . GLN A 1 123 ? -13.015 4.630 13.716 1.00 92.06 123 GLN A O 1
ATOM 976 N N . GLN A 1 124 ? -12.329 3.194 12.123 1.00 93.56 124 GLN A N 1
ATOM 977 C CA . GLN A 1 124 ? -10.912 3.564 12.183 1.00 93.56 124 GLN A CA 1
ATOM 978 C C . GLN A 1 124 ? -10.256 3.380 10.816 1.00 93.56 124 GLN A C 1
ATOM 980 O O . GLN A 1 124 ? -10.625 2.484 10.054 1.00 93.56 124 GLN A O 1
ATOM 985 N N . CYS A 1 125 ? -9.258 4.202 10.508 1.00 95.50 125 CYS A N 1
ATOM 986 C CA . CYS A 1 125 ? -8.412 4.000 9.339 1.00 95.50 125 CYS A CA 1
ATOM 987 C C . CYS A 1 125 ? -6.994 4.475 9.633 1.00 95.50 125 CYS A C 1
ATOM 989 O O . CYS A 1 125 ? -6.799 5.556 10.189 1.00 95.50 125 CYS A O 1
ATOM 991 N N . ILE A 1 126 ? -6.023 3.653 9.257 1.00 96.06 126 ILE A N 1
ATOM 992 C CA . ILE A 1 126 ? -4.601 3.963 9.293 1.00 96.06 126 ILE A CA 1
ATOM 993 C C . ILE A 1 126 ? -4.075 3.875 7.870 1.00 96.06 126 ILE A C 1
ATOM 995 O O . ILE A 1 126 ? -4.420 2.945 7.138 1.00 96.06 126 ILE 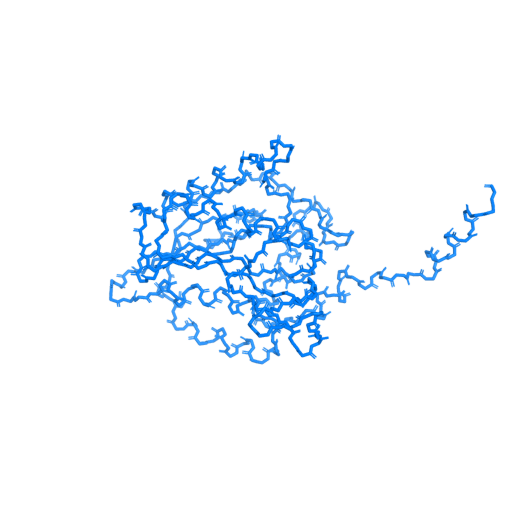A O 1
ATOM 999 N N . ILE A 1 127 ? -3.243 4.838 7.492 1.00 95.88 127 ILE A N 1
ATOM 1000 C CA . ILE A 1 127 ? -2.534 4.876 6.214 1.00 95.88 127 ILE A CA 1
ATOM 1001 C C . ILE A 1 127 ? -1.041 5.013 6.492 1.00 95.88 127 ILE A C 1
ATOM 1003 O O . ILE A 1 127 ? -0.633 5.646 7.470 1.00 95.88 127 ILE A O 1
ATOM 1007 N N . THR A 1 128 ? -0.234 4.410 5.631 1.00 94.88 128 THR A N 1
ATOM 1008 C CA . THR A 1 128 ? 1.222 4.502 5.687 1.00 94.88 128 THR A CA 1
ATOM 1009 C C . THR A 1 128 ? 1.746 5.322 4.536 1.00 94.88 128 THR A C 1
ATOM 1011 O O . THR A 1 128 ? 1.345 5.116 3.392 1.00 94.88 128 THR A O 1
ATOM 1014 N N . ASP A 1 129 ? 2.696 6.197 4.833 1.00 94.25 129 ASP A N 1
ATOM 1015 C CA . ASP A 1 129 ? 3.430 6.924 3.809 1.00 94.25 129 ASP A CA 1
ATOM 1016 C C . ASP A 1 129 ? 4.908 7.050 4.187 1.00 94.25 129 ASP A C 1
ATOM 1018 O O . ASP A 1 129 ? 5.297 6.864 5.343 1.00 94.25 129 ASP A O 1
ATOM 1022 N N . LEU A 1 130 ? 5.740 7.334 3.192 1.00 95.25 130 LEU A N 1
ATOM 1023 C CA . LEU A 1 130 ? 7.157 7.620 3.370 1.00 95.25 130 LEU A CA 1
ATOM 1024 C C . LEU A 1 130 ? 7.442 9.117 3.522 1.00 95.25 130 LEU A C 1
ATOM 1026 O O . LEU A 1 130 ? 8.524 9.487 3.981 1.00 95.25 130 LEU A O 1
ATOM 1030 N N . ILE A 1 131 ? 6.495 9.970 3.125 1.00 94.50 131 ILE A N 1
ATOM 1031 C CA . ILE A 1 131 ? 6.585 11.427 3.252 1.00 94.50 131 ILE A CA 1
ATOM 1032 C C . ILE A 1 131 ? 5.879 11.912 4.515 1.00 94.50 131 ILE A C 1
ATOM 1034 O O . ILE A 1 131 ? 4.923 11.300 4.992 1.00 94.50 131 ILE A O 1
ATOM 1038 N N . ASP A 1 132 ? 6.333 13.043 5.045 1.00 92.50 132 ASP A N 1
ATOM 1039 C CA . ASP A 1 132 ? 5.601 13.731 6.096 1.00 92.50 132 ASP A CA 1
ATOM 1040 C C . ASP A 1 132 ? 4.448 14.555 5.510 1.00 92.50 132 ASP A C 1
ATOM 1042 O O . ASP A 1 132 ? 4.676 15.540 4.810 1.00 92.50 132 ASP A O 1
ATOM 1046 N N . TYR A 1 133 ? 3.200 14.214 5.846 1.00 88.50 133 TYR A N 1
ATOM 1047 C CA . TYR A 1 133 ? 2.028 14.984 5.408 1.00 88.50 133 TYR A CA 1
ATOM 1048 C C . TYR A 1 133 ? 2.021 16.443 5.878 1.00 88.50 133 TYR A C 1
ATOM 1050 O O . TYR A 1 133 ? 1.350 17.276 5.268 1.00 88.50 133 TYR A O 1
ATOM 1058 N N . LYS A 1 134 ? 2.750 16.779 6.949 1.00 87.94 134 LYS A N 1
ATOM 1059 C CA . LYS A 1 134 ? 2.911 18.174 7.385 1.00 87.94 134 LYS A CA 1
ATOM 1060 C C . LYS A 1 134 ? 4.011 18.912 6.624 1.00 87.94 134 LYS A C 1
ATOM 1062 O O . LYS A 1 134 ? 4.098 20.130 6.761 1.00 87.94 134 LYS A O 1
ATOM 1067 N N . MET A 1 135 ? 4.819 18.198 5.838 1.00 87.56 135 MET A N 1
ATOM 1068 C CA . MET A 1 135 ? 5.962 18.723 5.089 1.00 87.56 135 MET A CA 1
ATOM 1069 C C . MET A 1 135 ? 6.937 19.514 5.976 1.00 87.56 135 MET A C 1
ATOM 1071 O O . MET A 1 135 ? 7.568 20.463 5.515 1.00 87.56 135 MET A O 1
ATOM 1075 N N . VAL A 1 136 ? 7.037 19.156 7.264 1.00 90.56 136 VAL A N 1
ATOM 1076 C CA . VAL A 1 136 ? 7.996 19.773 8.197 1.00 90.56 136 VAL A CA 1
ATOM 1077 C C . VAL A 1 136 ? 9.287 18.968 8.302 1.00 90.56 136 VAL A C 1
ATOM 1079 O O . VAL A 1 136 ? 10.304 19.500 8.740 1.00 90.56 136 VAL A O 1
ATOM 1082 N N . ASP A 1 137 ? 9.245 17.694 7.916 1.00 91.31 137 ASP A N 1
ATOM 1083 C CA . ASP A 1 137 ? 10.389 16.791 7.851 1.00 91.31 137 ASP A CA 1
ATOM 1084 C C . ASP A 1 137 ? 10.552 16.278 6.415 1.00 91.31 137 ASP A C 1
ATOM 1086 O O . ASP A 1 137 ? 9.666 15.619 5.874 1.00 91.31 137 ASP A O 1
ATOM 1090 N N . ASP A 1 138 ? 11.689 16.593 5.802 1.00 91.06 138 ASP A N 1
ATOM 1091 C CA . ASP A 1 138 ? 12.022 16.272 4.416 1.00 91.06 138 ASP A CA 1
ATOM 1092 C C . ASP A 1 138 ? 12.755 14.934 4.265 1.00 91.06 138 ASP A C 1
ATOM 1094 O O . ASP A 1 138 ? 13.308 14.643 3.211 1.00 91.06 138 ASP A O 1
ATOM 1098 N N . THR A 1 139 ? 12.785 14.088 5.289 1.00 94.06 139 THR A N 1
ATOM 1099 C CA . THR A 1 139 ? 13.373 12.753 5.146 1.00 94.06 139 THR A CA 1
ATOM 1100 C C . THR A 1 139 ? 12.319 11.722 4.734 1.00 94.06 139 THR A C 1
ATOM 1102 O O . THR A 1 139 ? 11.171 11.720 5.206 1.00 94.06 139 THR A O 1
ATOM 1105 N N . ILE A 1 140 ? 12.742 10.792 3.881 1.00 96.00 140 ILE A N 1
ATOM 1106 C CA . ILE A 1 140 ? 11.937 9.658 3.430 1.00 96.00 140 ILE A CA 1
ATOM 1107 C C . ILE A 1 140 ? 12.090 8.511 4.427 1.00 96.00 140 ILE A C 1
ATOM 1109 O O . ILE A 1 140 ? 13.149 7.895 4.512 1.00 96.00 140 ILE A O 1
ATOM 1113 N N . ARG A 1 141 ? 11.027 8.219 5.181 1.00 95.44 141 ARG A N 1
ATOM 1114 C CA . ARG A 1 141 ? 10.970 7.088 6.122 1.00 95.44 141 ARG A CA 1
ATOM 1115 C C . ARG A 1 141 ? 9.526 6.663 6.382 1.00 95.44 141 ARG A C 1
ATOM 1117 O O . ARG A 1 141 ? 8.638 7.516 6.312 1.00 95.44 141 ARG A O 1
ATOM 1124 N N . PRO A 1 142 ? 9.259 5.391 6.714 1.00 95.31 142 PRO A N 1
ATOM 1125 C CA . PRO A 1 142 ? 7.893 4.921 6.863 1.00 95.31 142 PRO A CA 1
ATOM 1126 C C . PRO A 1 142 ? 7.229 5.472 8.128 1.00 95.31 142 PRO A C 1
ATOM 1128 O O . PRO A 1 142 ? 7.786 5.420 9.230 1.00 95.31 142 PRO A O 1
ATOM 1131 N N . ARG A 1 143 ? 6.018 6.001 7.958 1.00 95.31 143 ARG A N 1
ATOM 1132 C CA . ARG A 1 143 ? 5.213 6.654 8.994 1.00 95.31 143 ARG A CA 1
ATOM 1133 C C . ARG A 1 143 ? 3.769 6.177 8.920 1.00 95.31 143 ARG A C 1
ATOM 1135 O O . ARG A 1 143 ? 3.234 6.003 7.828 1.00 95.31 143 ARG A O 1
ATOM 1142 N N . PHE A 1 144 ? 3.128 6.014 10.075 1.00 94.38 144 PHE A N 1
ATOM 1143 C CA . PHE A 1 144 ? 1.699 5.714 10.161 1.00 94.38 144 PHE A CA 1
ATOM 1144 C C . PHE A 1 144 ? 0.899 6.929 10.573 1.00 94.38 144 PHE A C 1
ATOM 1146 O O . PHE A 1 144 ? 1.226 7.612 11.546 1.00 94.38 144 PHE A O 1
ATOM 1153 N N . TYR A 1 145 ? -0.210 7.123 9.875 1.00 95.94 145 TYR A N 1
ATOM 1154 C CA . TYR A 1 145 ? -1.154 8.185 10.138 1.00 95.94 145 TYR A CA 1
ATOM 1155 C C . TYR A 1 145 ? -2.528 7.603 10.414 1.00 95.94 145 TYR A C 1
ATOM 1157 O O . TYR A 1 145 ? -3.043 6.824 9.613 1.00 95.94 145 TYR A O 1
ATOM 1165 N N . SER A 1 146 ? -3.147 8.016 11.516 1.00 95.75 146 SER A N 1
ATOM 1166 C CA . SER A 1 146 ? -4.581 7.842 11.691 1.00 95.75 146 SER A CA 1
ATOM 1167 C C . SER A 1 146 ? -5.324 8.895 10.882 1.00 95.75 146 SER A C 1
ATOM 1169 O O . SER A 1 146 ? -4.949 10.076 10.836 1.00 95.75 146 SER A O 1
ATOM 1171 N N . VAL A 1 147 ? -6.390 8.451 10.230 1.00 94.06 147 VAL A N 1
ATOM 1172 C CA . VAL A 1 147 ? -7.260 9.311 9.441 1.00 94.06 147 VAL A CA 1
ATOM 1173 C C . VAL A 1 147 ? -8.449 9.731 10.293 1.00 94.06 147 VAL A C 1
ATOM 1175 O O . VAL A 1 147 ? -9.105 8.888 10.898 1.00 94.06 147 VAL A O 1
ATOM 1178 N N . HIS A 1 148 ? -8.745 11.025 10.338 1.00 92.06 148 HIS A N 1
ATOM 1179 C CA . HIS A 1 148 ? -9.875 11.575 11.085 1.00 92.06 148 HIS A CA 1
ATOM 1180 C C . HIS A 1 148 ? -10.478 12.784 10.360 1.00 92.06 148 HIS A C 1
ATOM 1182 O O . HIS A 1 148 ? -9.892 13.304 9.415 1.00 92.06 148 HIS A O 1
ATOM 1188 N N . SER A 1 149 ? -11.659 13.225 10.794 1.00 90.06 149 SER A N 1
ATOM 1189 C CA . SER A 1 149 ? -12.265 14.495 10.382 1.00 90.06 149 SER A CA 1
ATOM 1190 C C . SER A 1 149 ? -12.800 15.219 11.604 1.00 90.06 149 SER A C 1
ATOM 1192 O O . SER A 1 149 ? -13.165 14.596 12.600 1.00 90.06 149 SER A O 1
ATOM 1194 N N . GLU A 1 150 ? -12.845 16.542 11.511 1.00 88.12 150 GLU A N 1
ATOM 1195 C CA . GLU A 1 150 ? -13.536 17.402 12.472 1.00 88.12 150 GLU A CA 1
ATOM 1196 C C . GLU A 1 150 ? -15.066 17.289 12.326 1.00 88.12 150 GLU A C 1
ATOM 1198 O O . GLU A 1 150 ? -15.810 17.634 13.241 1.00 88.12 150 GLU A O 1
ATOM 1203 N N . ASN A 1 151 ? -15.551 16.771 11.192 1.00 88.81 151 ASN A N 1
ATOM 1204 C CA . ASN A 1 151 ? -16.958 16.505 10.940 1.00 88.81 151 ASN A CA 1
ATOM 1205 C C . ASN A 1 151 ? -17.335 15.081 11.378 1.00 88.81 151 ASN A C 1
ATOM 1207 O O . ASN A 1 151 ? -17.176 14.117 10.629 1.00 88.81 151 ASN A O 1
ATOM 1211 N N . GLU A 1 152 ? -17.915 14.957 12.573 1.00 82.25 152 GLU A N 1
ATOM 1212 C CA . GLU A 1 152 ? -18.337 13.674 13.159 1.00 82.25 152 GLU A CA 1
ATOM 1213 C C . GLU A 1 152 ? -19.375 12.905 12.316 1.00 82.25 152 GLU A C 1
ATOM 1215 O O . GLU A 1 152 ? -19.514 11.689 12.449 1.00 82.25 152 GLU A O 1
ATOM 1220 N N . ASN A 1 153 ? -20.099 13.586 11.419 1.00 84.75 153 ASN A N 1
ATOM 1221 C CA . ASN A 1 153 ? -21.080 12.944 10.541 1.00 84.75 153 ASN A CA 1
ATOM 1222 C C . ASN A 1 153 ? -20.445 12.329 9.285 1.00 84.75 153 ASN A C 1
ATOM 1224 O O . ASN A 1 153 ? -21.099 11.553 8.579 1.00 84.75 153 ASN A O 1
ATOM 1228 N N . LEU A 1 154 ? -19.188 12.664 8.982 1.00 85.94 154 LEU A N 1
ATOM 1229 C CA . LEU A 1 154 ? -18.503 12.198 7.787 1.00 85.94 154 LEU A CA 1
ATOM 1230 C C . LEU A 1 154 ? -17.782 10.870 8.046 1.00 85.94 154 LEU A C 1
ATOM 1232 O O . LEU A 1 154 ? -16.732 10.798 8.679 1.00 85.94 154 LEU A O 1
ATOM 1236 N N . LYS A 1 155 ? -18.313 9.793 7.466 1.00 84.88 155 LYS A N 1
ATOM 1237 C CA . LYS A 1 155 ? -17.703 8.457 7.523 1.00 84.88 155 LYS A CA 1
ATOM 1238 C C . LYS A 1 155 ? -16.636 8.291 6.439 1.00 84.88 155 LYS A C 1
ATOM 1240 O O . LYS A 1 155 ? -16.847 7.610 5.440 1.00 84.88 155 LYS A O 1
ATOM 1245 N N . LEU A 1 156 ? -15.484 8.924 6.635 1.00 90.25 156 LEU A N 1
ATOM 1246 C CA . LEU A 1 156 ? -14.389 8.930 5.656 1.00 90.25 156 LEU A CA 1
ATOM 1247 C C . LEU A 1 156 ? -13.506 7.676 5.665 1.00 90.25 156 LEU A C 1
ATOM 1249 O O . LEU A 1 156 ? -12.822 7.435 4.683 1.00 90.25 156 LEU A O 1
ATOM 1253 N N . TYR A 1 157 ? -13.519 6.854 6.720 1.00 92.94 157 TYR A N 1
ATOM 1254 C CA . TYR A 1 157 ? -12.545 5.764 6.907 1.00 92.94 157 TYR A CA 1
ATOM 1255 C C . TYR A 1 157 ? -12.438 4.806 5.712 1.00 92.94 157 TYR A C 1
ATOM 1257 O O . TYR A 1 157 ? -11.339 4.528 5.231 1.00 92.94 157 TYR A O 1
ATOM 1265 N N . CYS A 1 158 ? -13.578 4.338 5.197 1.00 93.31 158 CYS A N 1
ATOM 1266 C CA . CYS A 1 158 ? -13.599 3.479 4.014 1.00 93.31 158 CYS A CA 1
ATOM 1267 C C . CYS A 1 158 ? -13.229 4.245 2.748 1.00 93.31 158 CYS A C 1
ATOM 1269 O O . CYS A 1 158 ? -12.536 3.702 1.895 1.00 93.31 158 CYS A O 1
ATOM 1271 N N . ALA A 1 159 ? -13.660 5.502 2.628 1.00 93.00 159 ALA A N 1
ATOM 1272 C CA . ALA A 1 159 ? -13.303 6.334 1.488 1.00 93.00 159 ALA A CA 1
ATOM 1273 C C . ALA A 1 159 ? -11.783 6.546 1.418 1.00 93.00 159 ALA A C 1
ATOM 1275 O O . ALA A 1 159 ? -11.208 6.415 0.347 1.00 93.00 159 ALA A O 1
ATOM 1276 N N . SER A 1 160 ? -11.121 6.771 2.554 1.00 93.81 160 SER A N 1
ATOM 1277 C CA . SER A 1 160 ? -9.666 6.893 2.650 1.00 93.81 160 SER A CA 1
ATOM 1278 C C . SER A 1 160 ? -8.949 5.592 2.293 1.00 93.81 160 SER A C 1
ATOM 1280 O O . SER A 1 160 ? -7.974 5.632 1.549 1.00 93.81 160 SER A O 1
ATOM 1282 N N . PHE A 1 161 ? -9.463 4.438 2.737 1.00 95.94 161 PHE A N 1
ATOM 1283 C CA . PHE A 1 161 ? -8.927 3.132 2.334 1.00 95.94 161 PHE A CA 1
ATOM 1284 C C . PHE A 1 161 ? -9.007 2.929 0.815 1.00 95.94 161 PHE A C 1
ATOM 1286 O O . PHE A 1 161 ? -8.027 2.532 0.189 1.00 95.94 161 PHE A O 1
ATOM 1293 N N . PHE A 1 162 ? -10.161 3.225 0.206 1.00 94.69 162 PHE A N 1
ATOM 1294 C CA . PHE A 1 162 ? -10.344 3.088 -1.240 1.00 94.69 162 PHE A CA 1
ATOM 1295 C C . PHE A 1 162 ? -9.564 4.129 -2.043 1.00 94.69 162 PHE A C 1
ATOM 1297 O O . PHE A 1 162 ? -9.052 3.791 -3.105 1.00 94.69 162 PHE A O 1
ATOM 1304 N N . ASN A 1 163 ? -9.427 5.358 -1.540 1.00 93.62 163 ASN A N 1
ATOM 1305 C CA . ASN A 1 163 ? -8.582 6.375 -2.158 1.00 93.62 163 ASN A CA 1
ATOM 1306 C C . ASN A 1 163 ? -7.127 5.898 -2.224 1.00 93.62 163 ASN A C 1
ATOM 1308 O O . ASN A 1 163 ? -6.518 5.922 -3.295 1.00 93.62 163 ASN A O 1
ATOM 1312 N N . GLU A 1 164 ? -6.603 5.379 -1.105 1.00 94.81 164 GLU A N 1
ATOM 1313 C CA . GLU A 1 164 ? -5.254 4.819 -1.078 1.00 94.81 164 GLU A CA 1
ATOM 1314 C C . GLU A 1 164 ? -5.159 3.627 -2.032 1.00 94.81 164 GLU A C 1
ATOM 1316 O O . GLU A 1 164 ? -4.317 3.654 -2.923 1.00 94.81 164 GLU A O 1
ATOM 1321 N N . LEU A 1 165 ? -6.064 2.643 -1.949 1.00 96.56 165 LEU A N 1
ATOM 1322 C CA . LEU A 1 165 ? -6.097 1.486 -2.854 1.00 96.56 165 LEU A CA 1
ATOM 1323 C C . LEU A 1 165 ? -6.071 1.898 -4.331 1.00 96.56 165 LEU A C 1
ATOM 1325 O O . LEU A 1 165 ? -5.277 1.373 -5.112 1.00 96.56 165 LEU A O 1
ATOM 1329 N N . PHE A 1 166 ? -6.928 2.837 -4.730 1.00 95.19 166 PHE A N 1
ATOM 1330 C CA . PHE A 1 166 ? -7.050 3.259 -6.124 1.00 95.19 166 PHE A CA 1
ATOM 1331 C C . PHE A 1 166 ? -5.807 3.992 -6.624 1.00 95.19 166 PHE A C 1
ATOM 1333 O O . PHE A 1 166 ? -5.489 3.888 -7.810 1.00 95.19 166 PHE A O 1
ATOM 1340 N N . SER A 1 167 ? -5.054 4.652 -5.740 1.00 94.00 167 SER A N 1
ATOM 1341 C CA . SER A 1 167 ? -3.761 5.241 -6.098 1.00 94.00 167 SER A CA 1
ATOM 1342 C C . SER A 1 167 ? -2.725 4.187 -6.531 1.00 94.00 167 SER A C 1
ATOM 1344 O O . SER A 1 167 ? -1.847 4.489 -7.340 1.00 94.00 167 SER A O 1
ATOM 1346 N N . PHE A 1 168 ? -2.856 2.927 -6.096 1.00 94.94 168 PHE A N 1
ATOM 1347 C CA . PHE A 1 168 ? -1.971 1.822 -6.500 1.00 94.94 168 PHE A CA 1
ATOM 1348 C C . PHE A 1 168 ? -2.465 1.034 -7.714 1.00 94.94 168 PHE A C 1
ATOM 1350 O O . PHE A 1 168 ? -1.742 0.190 -8.246 1.00 94.94 168 PHE A O 1
ATOM 1357 N N . LEU A 1 169 ? -3.689 1.279 -8.180 1.00 93.94 169 LEU A N 1
ATOM 1358 C CA . LEU A 1 169 ? -4.175 0.598 -9.372 1.00 93.94 169 LEU A CA 1
ATOM 1359 C C . LEU A 1 169 ? -3.507 1.210 -10.604 1.00 93.94 169 LEU A C 1
ATOM 1361 O O . LEU A 1 169 ? -3.579 2.417 -10.854 1.00 93.94 169 LEU A O 1
ATOM 1365 N N . ASP A 1 170 ? -2.824 0.365 -11.370 1.00 91.75 170 ASP A N 1
ATOM 1366 C CA . ASP A 1 170 ? -2.232 0.752 -12.645 1.00 91.75 170 ASP A CA 1
ATOM 1367 C C . ASP A 1 170 ? -3.284 0.615 -13.744 1.00 91.75 170 ASP A C 1
ATOM 1369 O O . ASP A 1 170 ? -3.448 -0.430 -14.366 1.00 91.75 170 ASP A O 1
ATOM 1373 N N . VAL A 1 171 ? -4.068 1.674 -13.900 1.00 90.94 171 VAL A N 1
ATOM 1374 C CA . VAL A 1 171 ? -5.050 1.825 -14.975 1.00 90.94 171 VAL A CA 1
ATOM 1375 C C . VAL A 1 171 ? -4.589 2.926 -15.924 1.00 90.94 171 VAL A C 1
ATOM 1377 O O . VAL A 1 171 ? -3.612 3.628 -15.652 1.00 90.94 171 VAL A O 1
ATOM 1380 N N . ASP A 1 172 ? -5.310 3.110 -17.032 1.00 91.69 172 ASP A N 1
ATOM 1381 C CA . ASP A 1 172 ? -5.070 4.231 -17.940 1.00 91.69 172 ASP A CA 1
ATOM 1382 C C . ASP A 1 172 ? -4.948 5.571 -17.183 1.00 91.69 172 ASP A C 1
ATOM 1384 O O . ASP A 1 172 ? -5.681 5.840 -16.225 1.00 91.69 172 ASP A O 1
ATOM 1388 N N . LYS A 1 173 ? -4.028 6.437 -17.628 1.00 92.75 173 LYS A N 1
ATOM 1389 C CA . LYS A 1 173 ? -3.694 7.696 -16.942 1.00 92.75 173 LYS A CA 1
ATOM 1390 C C . LYS A 1 173 ? -4.912 8.600 -16.757 1.00 92.75 173 LYS A C 1
ATOM 1392 O O . LYS A 1 173 ? -5.039 9.250 -15.718 1.00 92.75 173 LYS A O 1
ATOM 1397 N N . HIS A 1 174 ? -5.809 8.658 -17.744 1.00 91.75 174 HIS A N 1
ATOM 1398 C CA . HIS A 1 174 ? -7.030 9.450 -17.636 1.00 91.75 174 HIS A CA 1
ATOM 1399 C C . HIS A 1 174 ? -7.977 8.845 -16.597 1.00 91.75 174 HIS A C 1
ATOM 1401 O O . HIS A 1 174 ? -8.429 9.560 -15.702 1.00 91.75 174 HIS A O 1
ATOM 1407 N N . ALA A 1 175 ? -8.208 7.530 -16.659 1.00 91.69 175 ALA A N 1
ATOM 1408 C CA . ALA A 1 175 ? -9.036 6.824 -15.682 1.00 91.69 175 ALA A CA 1
ATOM 1409 C C . ALA A 1 175 ? -8.507 6.998 -14.247 1.00 91.69 175 ALA A C 1
ATOM 1411 O O . ALA A 1 175 ? -9.276 7.303 -13.336 1.00 91.69 175 ALA A O 1
ATOM 1412 N N . LYS A 1 176 ? -7.185 6.906 -14.050 1.00 92.75 176 LYS A N 1
ATOM 1413 C CA . LYS A 1 176 ? -6.544 7.106 -12.744 1.00 92.75 176 LYS A CA 1
ATOM 1414 C C . LYS A 1 176 ? -6.787 8.512 -12.198 1.00 92.75 176 LYS A C 1
ATOM 1416 O O . LYS A 1 176 ? -7.213 8.665 -11.056 1.00 92.75 176 LYS A O 1
ATOM 1421 N N . LYS A 1 177 ? -6.610 9.543 -13.032 1.00 91.75 177 LYS A N 1
ATOM 1422 C CA . LYS A 1 177 ? -6.899 10.937 -12.655 1.00 91.75 177 LYS A CA 1
ATOM 1423 C C . LYS A 1 177 ? -8.366 11.142 -12.284 1.00 91.75 177 LYS A C 1
ATOM 1425 O O . LYS A 1 177 ? -8.644 11.825 -11.304 1.00 91.75 177 LYS A O 1
ATOM 1430 N N . VAL A 1 178 ? -9.299 10.553 -13.034 1.00 90.62 178 VAL A N 1
ATOM 1431 C CA . VAL A 1 178 ? -10.737 10.630 -12.726 1.00 90.62 178 VAL A CA 1
ATOM 1432 C C . VAL A 1 178 ? -11.048 9.975 -11.379 1.00 90.62 178 VAL A C 1
ATOM 1434 O O . VAL A 1 178 ? -11.729 10.592 -10.561 1.00 90.62 178 VAL A O 1
ATOM 1437 N N . ASN A 1 179 ? -10.502 8.786 -11.112 1.00 88.62 179 ASN A N 1
ATOM 1438 C CA . ASN A 1 179 ? -10.702 8.085 -9.841 1.00 88.62 179 ASN A CA 1
ATOM 1439 C C . ASN A 1 179 ? -10.207 8.911 -8.651 1.00 88.62 179 ASN A C 1
ATOM 1441 O O . ASN A 1 179 ? -10.917 9.045 -7.663 1.00 88.62 179 ASN A O 1
ATOM 1445 N N . ILE A 1 180 ? -9.028 9.518 -8.760 1.00 86.12 180 ILE A N 1
ATOM 1446 C CA . ILE A 1 180 ? -8.459 10.350 -7.688 1.00 86.12 180 ILE A CA 1
ATOM 1447 C C . ILE A 1 180 ? -9.267 11.633 -7.508 1.00 86.12 180 ILE A C 1
ATOM 1449 O O . ILE A 1 180 ? -9.536 12.059 -6.387 1.00 86.12 180 ILE A O 1
ATOM 1453 N N . ASN A 1 181 ? -9.730 12.231 -8.608 1.00 87.62 181 ASN A N 1
ATOM 1454 C CA . ASN A 1 181 ? -10.586 13.411 -8.552 1.00 87.62 181 ASN A CA 1
ATOM 1455 C C . ASN A 1 181 ? -11.902 13.152 -7.810 1.00 87.62 181 ASN A C 1
ATOM 1457 O O . ASN A 1 181 ? -12.437 14.087 -7.219 1.00 87.62 181 ASN A O 1
ATOM 1461 N N . TYR A 1 182 ? -12.406 11.915 -7.808 1.00 85.25 182 TYR A N 1
ATOM 1462 C CA . TYR A 1 182 ? -13.606 11.548 -7.057 1.00 85.25 182 TYR A CA 1
ATOM 1463 C C . TYR A 1 182 ? -13.432 11.749 -5.544 1.00 85.25 182 TYR A C 1
ATOM 1465 O O . TYR A 1 182 ? -14.376 12.145 -4.866 1.00 85.25 182 TYR A O 1
ATOM 1473 N N . PHE A 1 183 ? -12.223 11.533 -5.019 1.00 86.69 183 PHE A N 1
ATOM 1474 C CA . PHE A 1 183 ? -11.922 11.701 -3.595 1.00 86.69 183 PHE A CA 1
ATOM 1475 C C . PHE A 1 183 ? -11.453 13.113 -3.231 1.00 86.69 183 PHE A C 1
ATOM 1477 O O . PHE A 1 183 ? -11.439 13.436 -2.048 1.00 86.69 183 PHE A O 1
ATOM 1484 N N . ARG A 1 184 ? -11.170 13.992 -4.207 1.00 83.75 184 ARG A N 1
ATOM 1485 C CA . ARG A 1 184 ? -10.710 15.374 -3.948 1.00 83.75 184 ARG A CA 1
ATOM 1486 C C . ARG A 1 184 ? -11.644 16.187 -3.064 1.00 83.75 184 ARG A C 1
ATOM 1488 O O . ARG A 1 184 ? -11.195 17.062 -2.334 1.00 83.75 184 ARG A O 1
ATOM 1495 N N . SER A 1 185 ? -12.950 15.923 -3.119 1.00 81.00 185 SER A N 1
ATOM 1496 C CA . SER A 1 185 ? -13.907 16.596 -2.236 1.00 81.00 185 SER A CA 1
ATOM 1497 C C . SER A 1 185 ? -13.667 16.286 -0.756 1.00 81.00 185 SER A C 1
ATOM 1499 O O . SER A 1 185 ? -14.126 17.037 0.095 1.00 81.00 185 SER A O 1
ATOM 1501 N N . LEU A 1 186 ? -12.969 15.189 -0.447 1.00 84.00 186 LEU A N 1
ATOM 1502 C CA . LEU A 1 186 ? -12.620 14.785 0.911 1.00 84.00 186 LEU A CA 1
ATOM 1503 C C . LEU A 1 186 ? -11.268 15.344 1.368 1.00 84.00 186 LEU A C 1
ATOM 1505 O O . LEU A 1 186 ? -11.013 15.326 2.566 1.00 84.00 186 LEU A O 1
ATOM 1509 N N . ASP A 1 187 ? -10.421 15.869 0.477 1.00 82.75 187 ASP A N 1
ATOM 1510 C CA . ASP A 1 187 ? -9.059 16.309 0.828 1.00 82.75 187 ASP A CA 1
ATOM 1511 C C . ASP A 1 187 ? -9.052 17.381 1.932 1.00 82.75 187 ASP A C 1
ATOM 1513 O O . ASP A 1 187 ? -8.162 17.407 2.779 1.00 82.75 187 ASP A O 1
ATOM 1517 N N . TYR A 1 188 ? -10.064 18.253 1.960 1.00 84.12 188 TYR A N 1
ATOM 1518 C CA . TYR A 1 188 ? -10.198 19.286 2.994 1.00 84.12 188 TYR A CA 1
ATOM 1519 C C . TYR A 1 188 ? -10.733 18.745 4.327 1.00 84.12 188 TYR A C 1
ATOM 1521 O O . TYR A 1 188 ? -10.418 19.295 5.390 1.00 84.12 188 TYR A O 1
ATOM 1529 N N . GLU A 1 189 ? -11.510 17.666 4.264 1.00 89.00 189 GLU A N 1
ATOM 1530 C CA . GLU A 1 189 ? -12.170 17.026 5.404 1.00 89.00 189 GLU A CA 1
ATOM 1531 C C . GLU A 1 189 ? -11.265 16.010 6.104 1.00 89.00 189 GLU A C 1
ATOM 1533 O O . GLU A 1 189 ? -11.381 15.801 7.312 1.00 89.00 189 GLU A O 1
ATOM 1538 N N . ILE A 1 190 ? -10.367 15.379 5.346 1.00 90.19 190 ILE A N 1
ATOM 1539 C CA . ILE A 1 190 ? -9.434 14.380 5.843 1.00 90.19 190 ILE A CA 1
ATOM 1540 C C . ILE A 1 190 ? -8.273 15.075 6.551 1.00 90.19 190 ILE A C 1
ATOM 1542 O O . ILE A 1 190 ? -7.542 15.883 5.977 1.00 90.19 190 ILE A O 1
ATOM 1546 N N . LYS A 1 191 ? -8.069 14.710 7.813 1.00 91.44 191 LYS A N 1
ATOM 1547 C CA . LYS A 1 191 ? -6.905 15.077 8.609 1.00 91.44 191 LYS A CA 1
ATOM 1548 C C . LYS A 1 191 ? -6.089 13.830 8.925 1.00 91.44 191 LYS A C 1
ATOM 1550 O O . LYS A 1 191 ? -6.631 12.760 9.206 1.00 91.44 191 LYS A O 1
ATOM 1555 N N . TYR A 1 192 ? -4.772 14.002 8.919 1.00 93.25 192 TYR A N 1
ATOM 1556 C CA . TYR A 1 192 ? -3.806 12.956 9.228 1.00 93.25 192 TYR A CA 1
ATOM 1557 C C . TYR A 1 192 ? -3.115 13.274 10.551 1.00 93.25 192 TYR A C 1
ATOM 1559 O O . TYR A 1 192 ? -2.495 14.329 10.706 1.00 93.25 192 TYR A O 1
ATOM 1567 N N . LYS A 1 193 ? -3.208 12.358 11.515 1.00 94.88 193 LYS A N 1
ATOM 1568 C CA . LYS A 1 193 ? -2.454 12.429 12.769 1.00 94.88 193 LYS A CA 1
ATOM 1569 C C . LYS A 1 193 ? -1.364 11.372 12.727 1.00 94.88 193 LYS A C 1
ATOM 1571 O O . LYS A 1 193 ? -1.661 10.194 12.598 1.00 94.88 193 LYS A O 1
ATOM 1576 N N . LEU A 1 194 ? -0.110 11.806 12.829 1.00 95.88 194 LEU A N 1
ATOM 1577 C CA . LEU A 1 194 ? 1.030 10.900 12.953 1.00 95.88 194 LEU A CA 1
ATOM 1578 C C . LEU A 1 194 ? 0.868 10.082 14.242 1.00 95.88 194 LEU A C 1
ATOM 1580 O O . LEU A 1 194 ? 0.801 10.661 15.326 1.00 95.88 194 LEU A O 1
ATOM 1584 N N . GLU A 1 195 ? 0.781 8.762 14.112 1.00 96.00 195 GLU A N 1
ATOM 1585 C CA . GLU A 1 195 ? 0.684 7.831 15.242 1.00 96.00 195 GLU A CA 1
ATOM 1586 C C . GLU A 1 195 ? 2.040 7.212 15.577 1.00 96.00 195 GLU A C 1
ATOM 1588 O O . GLU A 1 195 ? 2.354 7.032 16.751 1.00 96.00 195 GLU A O 1
ATOM 1593 N N . ALA A 1 196 ? 2.854 6.901 14.564 1.00 94.50 196 ALA A N 1
ATOM 1594 C CA . ALA A 1 196 ? 4.167 6.303 14.769 1.00 94.50 196 ALA A CA 1
ATOM 1595 C C . ALA A 1 196 ? 5.114 6.540 13.589 1.00 94.50 196 ALA A C 1
ATOM 1597 O O . ALA A 1 196 ? 4.695 6.644 12.434 1.00 94.50 196 ALA A O 1
ATOM 1598 N N . GLU A 1 197 ? 6.405 6.548 13.900 1.00 94.06 197 GLU A N 1
ATOM 1599 C CA . GLU A 1 197 ? 7.495 6.461 12.933 1.00 94.06 197 GLU A CA 1
ATOM 1600 C C . GLU A 1 197 ? 8.131 5.082 13.082 1.00 94.06 197 GLU A C 1
ATOM 1602 O O . GLU A 1 197 ? 8.445 4.666 14.196 1.00 94.06 197 GLU A O 1
ATOM 1607 N N . LEU A 1 198 ? 8.281 4.355 11.977 1.00 90.88 198 LEU A N 1
ATOM 1608 C CA . LEU A 1 198 ? 8.796 2.984 12.018 1.00 90.88 198 LEU A CA 1
ATOM 1609 C C . LEU A 1 198 ? 10.313 2.906 12.046 1.00 90.88 198 LEU A C 1
ATOM 1611 O O . LEU A 1 198 ? 10.865 1.893 12.454 1.00 90.88 198 LEU A O 1
ATOM 1615 N N . HIS A 1 199 ? 10.964 3.978 11.617 1.00 93.44 199 HIS A N 1
ATOM 1616 C CA . HIS A 1 199 ? 12.405 4.100 11.603 1.00 93.44 199 HIS A CA 1
ATOM 1617 C C . HIS A 1 199 ? 12.838 5.483 12.076 1.00 93.44 199 HIS A C 1
ATOM 1619 O O . HIS A 1 199 ? 12.077 6.454 12.063 1.00 93.44 199 HIS A O 1
ATOM 1625 N N . ASN A 1 200 ? 14.097 5.547 12.487 1.00 92.06 200 ASN A N 1
ATOM 1626 C CA . ASN A 1 200 ? 14.811 6.768 12.815 1.00 92.06 200 ASN A CA 1
ATOM 1627 C C . ASN A 1 200 ? 15.086 7.628 11.567 1.00 92.06 200 ASN A C 1
ATOM 1629 O O . ASN A 1 200 ? 14.904 7.210 10.424 1.00 92.06 200 ASN A O 1
ATOM 1633 N N . LYS A 1 201 ? 15.521 8.873 11.794 1.00 92.50 201 LYS A N 1
ATOM 1634 C CA . LYS A 1 201 ? 15.761 9.853 10.719 1.00 92.50 201 LYS A CA 1
ATOM 1635 C C . LYS A 1 201 ? 16.950 9.507 9.820 1.00 92.50 201 LYS A C 1
ATOM 1637 O O . LYS A 1 201 ? 17.032 10.006 8.708 1.00 92.50 201 LYS A O 1
ATOM 1642 N N . ASP A 1 202 ? 17.873 8.702 10.327 1.00 92.81 202 ASP A N 1
ATOM 1643 C CA . ASP A 1 202 ? 19.081 8.223 9.657 1.00 92.81 202 ASP A CA 1
ATOM 1644 C C . ASP A 1 202 ? 18.868 6.909 8.888 1.00 92.81 202 ASP A C 1
ATOM 1646 O O . ASP A 1 202 ? 19.827 6.359 8.348 1.00 92.81 202 ASP A O 1
ATOM 1650 N N . TRP A 1 203 ? 17.630 6.410 8.805 1.00 95.25 203 TRP A N 1
ATOM 1651 C CA . TRP A 1 203 ? 17.310 5.242 7.991 1.00 95.25 203 TRP A CA 1
ATOM 1652 C C . TRP A 1 203 ? 17.569 5.506 6.509 1.00 95.25 203 TRP A C 1
ATOM 1654 O O . TRP A 1 203 ? 17.089 6.482 5.931 1.00 95.25 203 TRP A O 1
ATOM 1664 N N . ILE A 1 204 ? 18.322 4.598 5.894 1.00 95.62 204 ILE A N 1
ATOM 1665 C CA . ILE A 1 204 ? 18.582 4.578 4.460 1.00 95.62 204 ILE A CA 1
ATOM 1666 C C . ILE A 1 204 ? 18.042 3.242 3.941 1.00 95.62 204 ILE A C 1
ATOM 1668 O O . ILE A 1 204 ? 18.571 2.199 4.340 1.00 95.62 204 ILE A O 1
ATOM 1672 N N . PRO A 1 205 ? 17.014 3.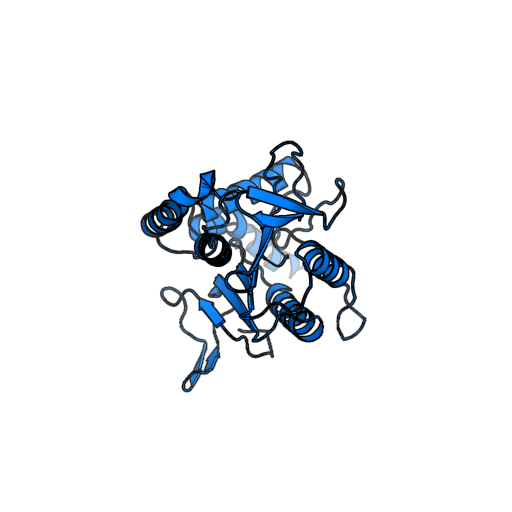243 3.073 1.00 95.69 205 PRO A N 1
ATOM 1673 C CA . PRO A 1 205 ? 16.474 2.017 2.507 1.00 95.69 205 PRO A CA 1
ATOM 1674 C C . PRO A 1 205 ? 17.534 1.289 1.681 1.00 95.69 205 PRO A C 1
ATOM 1676 O O . PRO A 1 205 ? 18.395 1.900 1.040 1.00 95.69 205 PRO A O 1
ATOM 1679 N N . GLN A 1 206 ? 17.439 -0.033 1.662 1.00 94.19 206 GLN A N 1
ATOM 1680 C CA . GLN A 1 206 ? 18.077 -0.854 0.651 1.00 94.19 206 GLN A CA 1
ATOM 1681 C C . GLN A 1 206 ? 17.322 -0.747 -0.677 1.00 94.19 206 GLN A C 1
ATOM 1683 O O . GLN A 1 206 ? 16.142 -0.395 -0.712 1.00 94.19 206 GLN A O 1
ATOM 1688 N N . SER A 1 207 ? 17.999 -1.094 -1.770 1.00 91.69 207 SER A N 1
ATOM 1689 C CA . SER A 1 207 ? 17.376 -1.162 -3.092 1.00 91.69 207 SER A CA 1
ATOM 1690 C C . SER A 1 207 ? 16.858 -2.572 -3.375 1.00 91.69 207 SER A C 1
ATOM 1692 O O . SER A 1 207 ? 17.611 -3.542 -3.265 1.00 91.69 207 SER A O 1
ATOM 1694 N N . CYS A 1 208 ? 15.600 -2.684 -3.803 1.00 88.44 208 CYS A N 1
ATOM 1695 C CA . CYS A 1 208 ? 14.995 -3.930 -4.287 1.00 88.44 208 CYS A CA 1
ATOM 1696 C C . CYS A 1 208 ? 15.594 -4.377 -5.632 1.00 88.44 208 CYS A C 1
ATOM 1698 O O . CYS A 1 208 ? 15.532 -5.553 -5.997 1.00 88.44 208 CYS A O 1
ATOM 1700 N N . PHE A 1 209 ? 16.162 -3.435 -6.392 1.00 88.19 209 PHE A N 1
ATOM 1701 C CA . PHE A 1 209 ? 16.760 -3.660 -7.706 1.00 88.19 209 PHE A CA 1
ATOM 1702 C C . PHE A 1 209 ? 17.871 -2.652 -8.021 1.00 88.19 209 PHE A C 1
ATOM 1704 O O . PHE A 1 209 ? 17.939 -1.571 -7.444 1.00 88.19 209 PHE A O 1
ATOM 1711 N N . GLN A 1 210 ? 18.747 -3.015 -8.964 1.00 82.44 210 GLN A N 1
ATOM 1712 C CA . GLN A 1 210 ? 20.045 -2.365 -9.197 1.00 82.44 210 GLN A CA 1
ATOM 1713 C C . GLN A 1 210 ? 19.989 -0.841 -9.405 1.00 82.44 210 GLN A C 1
ATOM 1715 O O . GLN A 1 210 ? 20.900 -0.149 -8.960 1.00 82.44 210 GLN A O 1
ATOM 1720 N N . ASN A 1 211 ? 18.951 -0.322 -10.065 1.00 86.44 211 ASN A N 1
ATOM 1721 C CA . ASN A 1 211 ? 18.841 1.101 -10.411 1.00 86.44 211 ASN A CA 1
ATOM 1722 C C . ASN A 1 211 ? 17.729 1.825 -9.642 1.00 86.44 211 ASN A C 1
ATOM 1724 O O . ASN A 1 211 ? 17.237 2.841 -10.120 1.00 86.44 211 ASN A O 1
ATOM 1728 N N . GLU A 1 212 ? 17.271 1.298 -8.504 1.00 92.50 212 GLU A N 1
ATOM 1729 C CA . GLU A 1 212 ? 16.149 1.912 -7.784 1.00 92.50 212 GLU A CA 1
ATOM 1730 C C . GLU A 1 212 ? 16.477 3.306 -7.245 1.00 92.50 212 GLU A C 1
ATOM 1732 O O . GLU A 1 212 ? 15.693 4.236 -7.417 1.00 92.50 212 GLU A O 1
ATOM 1737 N N . HIS A 1 213 ? 17.629 3.434 -6.591 1.00 94.75 213 HIS A N 1
ATOM 1738 C CA . HIS A 1 213 ? 18.185 4.677 -6.065 1.00 94.75 213 HIS A CA 1
ATOM 1739 C C . HIS A 1 213 ? 19.689 4.472 -5.775 1.00 94.75 213 HIS A C 1
ATOM 1741 O O . HIS A 1 213 ? 20.229 3.378 -5.936 1.00 94.75 213 HIS A O 1
ATOM 1747 N N . HIS A 1 214 ? 20.390 5.518 -5.335 1.00 94.69 214 HIS A N 1
ATOM 1748 C CA . HIS A 1 214 ? 21.845 5.531 -5.120 1.00 94.69 214 HIS A CA 1
ATOM 1749 C C . HIS A 1 214 ? 22.224 5.783 -3.649 1.00 94.69 214 HIS A C 1
ATOM 1751 O O . HIS A 1 214 ? 23.190 6.493 -3.366 1.00 94.69 214 HIS A O 1
ATOM 1757 N N . PHE A 1 215 ? 21.446 5.217 -2.713 1.00 94.69 215 PHE A N 1
ATOM 1758 C CA . PHE A 1 215 ? 21.653 5.290 -1.249 1.00 94.69 215 PHE A CA 1
ATOM 1759 C C . PHE A 1 215 ? 21.919 6.702 -0.691 1.00 94.69 215 PHE A C 1
ATOM 1761 O O . PHE A 1 215 ? 22.604 6.871 0.314 1.00 94.69 215 PHE A O 1
ATOM 1768 N N . ASN A 1 216 ? 21.382 7.725 -1.352 1.00 94.69 216 ASN A N 1
ATOM 1769 C CA . ASN A 1 216 ? 21.463 9.117 -0.927 1.00 94.69 216 ASN A CA 1
ATOM 1770 C C . ASN A 1 216 ? 20.084 9.775 -1.018 1.00 94.69 216 ASN A C 1
ATOM 1772 O O . ASN A 1 216 ? 19.236 9.321 -1.793 1.00 94.69 216 ASN A O 1
ATOM 1776 N N . SER A 1 217 ? 19.894 10.842 -0.237 1.00 94.75 217 SER A N 1
ATOM 1777 C CA . SER A 1 217 ? 18.606 11.526 -0.081 1.00 94.75 217 SER A CA 1
ATOM 1778 C C . SER A 1 217 ? 17.972 11.900 -1.423 1.00 94.75 217 SER A C 1
ATOM 1780 O O . SER A 1 217 ? 16.825 11.540 -1.664 1.00 94.75 217 SER A O 1
ATOM 1782 N N . ASP A 1 218 ? 18.732 12.517 -2.332 1.00 96.50 218 ASP A N 1
ATOM 1783 C CA . ASP A 1 218 ? 18.214 13.003 -3.617 1.00 96.50 218 ASP A CA 1
ATOM 1784 C C . ASP A 1 218 ? 17.674 11.860 -4.485 1.00 96.50 218 ASP A C 1
ATOM 1786 O O . ASP A 1 218 ? 16.555 11.931 -4.987 1.00 96.50 218 ASP A O 1
ATOM 1790 N N . SER A 1 219 ? 18.428 10.764 -4.607 1.00 96.75 219 SER A N 1
ATOM 1791 C CA . SER A 1 219 ? 17.993 9.592 -5.381 1.00 96.75 219 SER A CA 1
ATOM 1792 C C . SER A 1 219 ? 16.794 8.863 -4.754 1.00 96.75 219 SER A C 1
ATOM 1794 O O . SER A 1 219 ? 15.946 8.326 -5.465 1.00 96.75 219 SER A O 1
ATOM 1796 N N . ILE A 1 220 ? 16.694 8.851 -3.419 1.00 97.38 220 ILE A N 1
ATOM 1797 C CA . ILE A 1 220 ? 15.562 8.259 -2.689 1.00 97.38 220 ILE A CA 1
ATOM 1798 C C . ILE A 1 220 ? 14.309 9.128 -2.864 1.00 97.38 220 ILE A C 1
ATOM 1800 O O . ILE A 1 220 ? 13.205 8.611 -3.068 1.00 97.38 220 ILE A O 1
ATOM 1804 N N . TRP A 1 221 ? 14.475 10.449 -2.833 1.00 96.75 221 TRP A N 1
ATOM 1805 C CA . TRP A 1 221 ? 13.423 11.409 -3.143 1.00 96.75 221 TRP A CA 1
ATOM 1806 C C . TRP A 1 221 ? 12.956 11.308 -4.586 1.00 96.75 221 TRP A C 1
ATOM 1808 O O . TRP A 1 221 ? 11.752 11.327 -4.825 1.00 96.75 221 TRP A O 1
ATOM 1818 N N . GLU A 1 222 ? 13.872 11.156 -5.541 1.00 97.50 222 GLU A N 1
ATOM 1819 C CA . GLU A 1 222 ? 13.537 10.933 -6.946 1.00 97.50 222 GLU A CA 1
ATOM 1820 C C . GLU A 1 222 ? 12.666 9.682 -7.097 1.00 97.50 222 GLU A C 1
ATOM 1822 O O . GLU A 1 222 ? 11.564 9.760 -7.646 1.00 97.50 222 GLU A O 1
ATOM 1827 N N . ARG A 1 223 ? 13.095 8.558 -6.508 1.00 96.81 223 ARG A N 1
ATOM 1828 C CA . ARG A 1 223 ? 12.323 7.312 -6.498 1.00 96.81 223 ARG A CA 1
ATOM 1829 C C . ARG A 1 223 ? 10.933 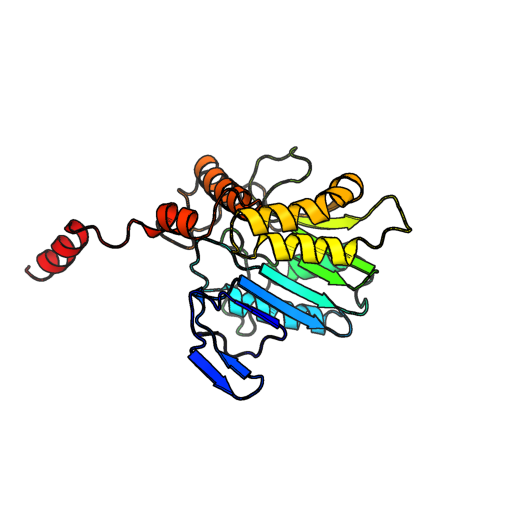7.484 -5.890 1.00 96.81 223 ARG A C 1
ATOM 1831 O O . ARG A 1 223 ? 9.940 7.015 -6.452 1.00 96.81 223 ARG A O 1
ATOM 1838 N N . THR A 1 224 ? 10.852 8.177 -4.758 1.00 96.88 224 THR A N 1
ATOM 1839 C CA . THR A 1 224 ? 9.586 8.465 -4.070 1.00 96.88 224 THR A CA 1
ATOM 1840 C C . THR A 1 224 ? 8.680 9.359 -4.916 1.00 96.88 224 THR A C 1
ATOM 1842 O O . THR A 1 224 ? 7.498 9.064 -5.083 1.00 96.88 224 THR A O 1
ATOM 1845 N N . SER A 1 225 ? 9.236 10.404 -5.524 1.00 97.06 225 SER A N 1
ATOM 1846 C CA . SER A 1 225 ? 8.534 11.333 -6.411 1.00 97.06 225 SER A CA 1
ATOM 1847 C C . SER A 1 225 ? 7.988 10.642 -7.661 1.00 97.06 225 SER A C 1
ATOM 1849 O O . SER A 1 225 ? 6.858 10.910 -8.073 1.00 97.06 225 SER A O 1
ATOM 1851 N N . ASP A 1 226 ? 8.735 9.708 -8.249 1.00 97.50 226 ASP A N 1
ATOM 1852 C CA . ASP A 1 226 ? 8.267 8.938 -9.401 1.00 97.50 226 ASP A CA 1
ATOM 1853 C C . ASP A 1 226 ? 7.061 8.056 -9.039 1.00 97.50 226 ASP A C 1
ATOM 1855 O O . ASP A 1 226 ? 6.078 8.013 -9.786 1.00 97.50 226 ASP A O 1
ATOM 1859 N N . VAL A 1 227 ? 7.076 7.415 -7.862 1.00 96.62 227 VAL A N 1
ATOM 1860 C CA . VAL A 1 227 ? 5.916 6.660 -7.353 1.00 96.62 227 VAL A CA 1
ATOM 1861 C C . VAL A 1 227 ? 4.737 7.578 -7.054 1.00 96.62 227 VAL A C 1
ATOM 1863 O O . VAL A 1 227 ? 3.612 7.222 -7.392 1.00 96.62 227 VAL A O 1
ATOM 1866 N N . LEU A 1 228 ? 4.954 8.766 -6.482 1.00 95.88 228 LEU A N 1
ATOM 1867 C CA . LEU A 1 228 ? 3.882 9.744 -6.263 1.00 95.88 228 LEU A CA 1
ATOM 1868 C C . LEU A 1 228 ? 3.265 10.202 -7.592 1.00 95.88 228 LEU A C 1
ATOM 1870 O O . LEU A 1 228 ? 2.043 10.235 -7.727 1.00 95.88 228 LEU A O 1
ATOM 1874 N N . ASN A 1 229 ? 4.087 10.470 -8.611 1.00 96.75 229 ASN A N 1
ATOM 1875 C CA . ASN A 1 229 ? 3.622 10.805 -9.959 1.00 96.75 229 ASN A CA 1
ATOM 1876 C C . ASN A 1 229 ? 2.830 9.663 -10.607 1.00 96.75 229 ASN A C 1
ATOM 1878 O O . ASN A 1 229 ? 1.834 9.908 -11.294 1.00 96.75 229 ASN A O 1
ATOM 1882 N N . TRP A 1 230 ? 3.229 8.416 -10.370 1.00 96.44 230 TRP A N 1
ATOM 1883 C CA . TRP A 1 230 ? 2.451 7.249 -10.770 1.00 96.44 230 TRP A CA 1
ATOM 1884 C C . TRP A 1 230 ? 1.137 7.127 -9.990 1.00 96.44 230 TRP A C 1
ATOM 1886 O O . TRP A 1 230 ? 0.087 6.904 -10.600 1.00 96.44 230 TRP A O 1
ATOM 1896 N N . LYS A 1 231 ? 1.154 7.336 -8.667 1.00 94.75 231 LYS A N 1
ATOM 1897 C CA . LYS A 1 231 ? -0.040 7.325 -7.812 1.00 94.75 231 LYS A CA 1
ATOM 1898 C C . LYS A 1 231 ? -1.075 8.345 -8.269 1.00 94.75 231 LYS A C 1
ATOM 1900 O O . LYS A 1 231 ? -2.252 8.022 -8.246 1.00 94.75 231 LYS A O 1
ATOM 1905 N N . VAL A 1 232 ? -0.660 9.519 -8.758 1.00 93.62 232 VAL A N 1
ATOM 1906 C CA . VAL A 1 232 ? -1.571 10.572 -9.258 1.00 93.62 232 VAL A CA 1
ATOM 1907 C C . VAL A 1 232 ? -1.895 10.491 -10.757 1.00 93.62 232 VAL A C 1
ATOM 1909 O O . VAL A 1 232 ? -2.584 11.357 -11.299 1.00 93.62 232 VAL A O 1
ATOM 1912 N N . GLY A 1 233 ? -1.412 9.456 -11.453 1.00 94.62 233 GLY A N 1
ATOM 1913 C CA . GLY A 1 233 ? -1.699 9.218 -12.871 1.00 94.62 233 GLY A CA 1
ATOM 1914 C C . GLY A 1 233 ? -0.926 10.105 -13.853 1.00 94.62 233 GLY A C 1
ATOM 1915 O O . GLY A 1 233 ? -1.319 10.222 -15.015 1.00 94.62 233 GLY A O 1
ATOM 1916 N N . ASN A 1 234 ? 0.168 10.746 -13.432 1.00 95.88 234 ASN A N 1
ATOM 1917 C CA . ASN A 1 234 ? 1.110 11.381 -14.362 1.00 95.88 234 ASN A CA 1
ATOM 1918 C C . ASN A 1 234 ? 1.963 10.322 -15.079 1.00 95.88 234 ASN A C 1
ATOM 1920 O O . ASN A 1 234 ? 2.201 10.421 -16.289 1.00 95.88 234 ASN A O 1
ATOM 1924 N N . TYR A 1 235 ? 2.339 9.268 -14.353 1.00 95.81 235 TYR A N 1
ATOM 1925 C CA . TYR A 1 235 ? 3.020 8.085 -14.879 1.00 95.81 235 TYR A CA 1
ATOM 1926 C C . TYR A 1 235 ? 2.097 6.862 -14.877 1.00 95.81 235 TYR A C 1
ATOM 1928 O O . TYR A 1 235 ? 1.127 6.804 -14.125 1.00 95.81 235 TYR A O 1
ATOM 1936 N N . ASN A 1 236 ? 2.405 5.898 -15.740 1.00 93.62 236 ASN A N 1
ATOM 1937 C CA . ASN A 1 236 ? 1.903 4.522 -15.676 1.00 93.62 236 ASN A CA 1
ATOM 1938 C C . ASN A 1 236 ? 3.079 3.585 -15.337 1.00 93.62 236 ASN A C 1
ATOM 1940 O O . ASN A 1 236 ? 4.221 4.048 -15.246 1.00 93.62 236 ASN A O 1
ATOM 1944 N N . ILE A 1 237 ? 2.827 2.287 -15.157 1.00 92.62 237 ILE A N 1
ATOM 1945 C CA . ILE A 1 237 ? 3.908 1.346 -14.835 1.00 92.62 237 ILE A CA 1
ATOM 1946 C C . ILE A 1 237 ? 5.005 1.303 -15.904 1.00 92.62 237 ILE A C 1
ATOM 1948 O O . ILE A 1 237 ? 6.172 1.204 -15.543 1.00 92.62 237 ILE A O 1
ATOM 1952 N N . GLN A 1 238 ? 4.661 1.464 -17.188 1.00 92.19 238 GLN A N 1
ATOM 1953 C CA . GLN A 1 238 ? 5.632 1.452 -18.289 1.00 92.19 238 GLN A CA 1
ATOM 1954 C C . GLN A 1 238 ? 6.675 2.559 -18.127 1.00 92.19 238 GLN A C 1
ATOM 1956 O O . GLN A 1 238 ? 7.859 2.304 -18.298 1.00 92.19 238 GLN A O 1
ATOM 1961 N N . ASN A 1 239 ? 6.268 3.765 -17.714 1.00 94.50 239 ASN A N 1
ATOM 1962 C CA . ASN A 1 239 ? 7.222 4.843 -17.437 1.00 94.50 239 ASN A CA 1
ATOM 1963 C C . ASN A 1 239 ? 8.196 4.476 -16.306 1.00 94.50 239 ASN A C 1
ATOM 1965 O O . ASN A 1 239 ? 9.374 4.823 -16.370 1.00 94.50 239 ASN A O 1
ATOM 1969 N N . LEU A 1 240 ? 7.720 3.772 -15.273 1.00 94.19 240 LEU A N 1
ATOM 1970 C CA . LEU A 1 240 ? 8.579 3.312 -14.180 1.00 94.19 240 LEU A CA 1
ATOM 1971 C C . LEU A 1 240 ? 9.503 2.170 -14.640 1.00 94.19 240 LEU A C 1
ATOM 1973 O O . LEU A 1 240 ? 10.685 2.165 -14.308 1.00 94.19 240 LEU A O 1
ATOM 1977 N N . GLU A 1 241 ? 9.001 1.227 -15.436 1.00 91.94 241 GLU A N 1
ATOM 1978 C CA . GLU A 1 241 ? 9.798 0.147 -16.032 1.00 91.94 241 GLU A CA 1
ATOM 1979 C C . GLU A 1 241 ? 10.891 0.693 -16.961 1.00 91.94 241 GLU A C 1
ATOM 1981 O O . GLU A 1 241 ? 12.049 0.297 -16.851 1.00 91.94 241 GLU A O 1
ATOM 1986 N N . GLU A 1 242 ? 10.563 1.652 -17.826 1.00 91.25 242 GLU A N 1
ATOM 1987 C CA . GLU A 1 242 ? 11.521 2.340 -18.696 1.00 91.25 242 GLU A CA 1
ATOM 1988 C C . GLU A 1 242 ? 12.596 3.084 -17.904 1.00 91.25 242 GLU A C 1
ATOM 1990 O O . GLU A 1 242 ? 13.736 3.179 -18.346 1.00 91.25 242 GLU A O 1
ATOM 1995 N N . LYS A 1 243 ? 12.277 3.619 -16.726 1.00 92.19 243 LYS A N 1
ATOM 1996 C CA . LYS A 1 243 ? 13.277 4.311 -15.912 1.00 92.19 243 LYS A CA 1
ATOM 1997 C C . LYS A 1 243 ? 14.187 3.335 -15.175 1.00 92.19 243 LYS A C 1
ATOM 1999 O O . LYS A 1 243 ? 15.404 3.487 -15.195 1.00 92.19 243 LYS A O 1
ATOM 2004 N N . TYR A 1 244 ? 13.604 2.331 -14.532 1.00 91.25 244 TYR A N 1
ATOM 2005 C CA . TYR A 1 244 ? 14.330 1.511 -13.566 1.00 91.25 244 TYR A CA 1
ATOM 2006 C C . TYR A 1 244 ? 14.818 0.175 -14.122 1.00 91.25 244 TYR A C 1
ATOM 2008 O O . TYR A 1 244 ? 15.837 -0.346 -13.664 1.00 91.25 244 TYR A O 1
ATOM 2016 N N . PHE A 1 245 ? 14.108 -0.393 -15.098 1.00 86.88 245 PHE A N 1
ATOM 2017 C CA . PHE A 1 245 ? 14.369 -1.724 -15.660 1.00 86.88 245 PHE A CA 1
ATOM 2018 C C . PHE A 1 245 ? 14.870 -1.686 -17.115 1.00 86.88 245 PHE A C 1
ATOM 2020 O O . PHE A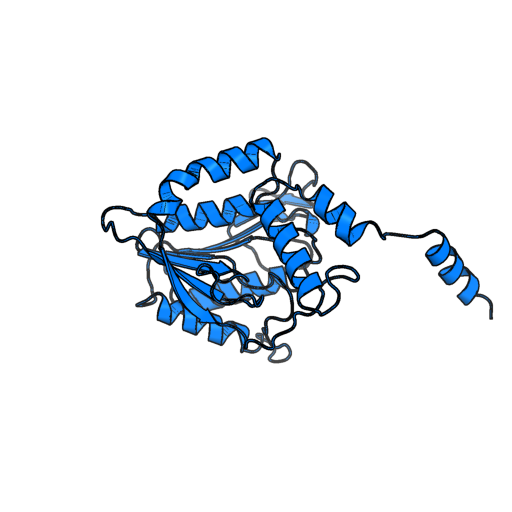 1 245 ? 15.225 -2.735 -17.661 1.00 86.88 245 PHE A O 1
ATOM 2027 N N . SER A 1 246 ? 14.963 -0.510 -17.747 1.00 68.88 246 SER A N 1
ATOM 2028 C CA . SER A 1 246 ? 15.454 -0.358 -19.132 1.00 68.88 246 SER A CA 1
ATOM 2029 C C . SER A 1 246 ? 16.908 -0.766 -19.348 1.00 68.88 246 SER A C 1
ATOM 2031 O O . SER A 1 246 ? 17.322 -0.962 -20.487 1.00 68.88 246 SER A O 1
ATOM 2033 N N . SER A 1 247 ? 17.687 -0.979 -18.286 1.00 57.94 247 SER A N 1
ATOM 2034 C CA . SER A 1 247 ? 19.043 -1.525 -18.389 1.00 57.94 247 SER A CA 1
ATOM 2035 C C . SER A 1 247 ? 19.076 -3.043 -18.630 1.00 57.94 247 SER A C 1
ATOM 2037 O O . SER A 1 247 ? 20.095 -3.689 -18.386 1.00 57.94 247 SER A O 1
ATOM 2039 N N . SER A 1 248 ? 17.975 -3.652 -19.073 1.00 49.69 248 SER A N 1
ATOM 2040 C CA . SER A 1 248 ? 17.918 -5.080 -19.375 1.00 49.69 248 SER A CA 1
ATOM 2041 C C . SER A 1 248 ? 18.699 -5.378 -20.666 1.00 49.69 248 SER A C 1
ATOM 2043 O O . SER A 1 248 ? 18.195 -5.221 -21.771 1.00 49.69 248 SER A O 1
ATOM 2045 N N . PHE A 1 249 ? 19.942 -5.844 -20.487 1.00 49.62 249 PHE A N 1
ATOM 2046 C CA . PHE A 1 249 ? 20.904 -6.305 -21.502 1.00 49.62 249 PHE A CA 1
ATOM 2047 C C . PHE A 1 249 ? 21.492 -5.228 -22.430 1.00 49.62 249 PHE A C 1
ATOM 2049 O O . PHE A 1 249 ? 21.063 -5.054 -23.569 1.00 49.62 249 PHE A O 1
ATOM 2056 N N . GLN A 1 250 ? 22.602 -4.611 -22.010 1.00 53.81 250 GLN A N 1
ATOM 2057 C CA . GLN A 1 250 ? 23.549 -4.034 -22.969 1.00 53.81 250 GLN A CA 1
ATOM 2058 C C . GLN A 1 250 ? 24.256 -5.186 -23.713 1.00 53.81 250 GLN A C 1
ATOM 2060 O O . GLN A 1 250 ? 24.615 -6.202 -23.109 1.00 53.81 250 GLN A O 1
ATOM 2065 N N . VAL A 1 251 ? 24.497 -5.051 -25.022 1.00 58.53 251 VAL A N 1
ATOM 2066 C CA . VAL A 1 251 ? 25.255 -6.046 -25.816 1.00 58.53 251 VAL A CA 1
ATOM 2067 C C . VAL A 1 251 ? 26.635 -6.315 -25.192 1.00 58.53 251 VAL A C 1
ATOM 2069 O O . VAL A 1 251 ? 27.175 -7.418 -25.262 1.00 58.53 251 VAL A O 1
ATOM 2072 N N . GLU A 1 252 ? 27.184 -5.319 -24.517 1.00 60.16 252 GLU A N 1
ATOM 2073 C CA . GLU A 1 252 ? 28.448 -5.330 -23.795 1.00 60.16 252 GLU A CA 1
ATOM 2074 C C . GLU A 1 252 ? 28.421 -6.268 -22.575 1.00 60.16 252 GLU A C 1
ATOM 2076 O O . GLU A 1 252 ? 29.420 -6.942 -22.312 1.00 60.16 252 GLU A O 1
ATOM 2081 N N . ASP A 1 253 ? 27.275 -6.415 -21.899 1.00 58.62 253 ASP A N 1
ATOM 2082 C CA . ASP A 1 253 ? 27.083 -7.403 -20.824 1.00 58.62 253 ASP A CA 1
ATOM 2083 C C . ASP A 1 253 ? 27.019 -8.829 -21.383 1.00 58.62 253 ASP A C 1
ATOM 2085 O O . ASP A 1 253 ? 27.501 -9.783 -20.763 1.00 58.62 253 ASP A O 1
ATOM 2089 N N . TYR A 1 254 ? 26.482 -8.976 -22.600 1.00 60.41 254 TYR A N 1
ATOM 2090 C CA . TYR A 1 254 ? 26.534 -10.230 -23.348 1.00 60.41 254 TYR A CA 1
ATOM 2091 C C . TYR A 1 254 ? 27.987 -10.572 -23.706 1.00 60.41 254 TYR A C 1
ATOM 2093 O O . TYR A 1 254 ? 28.448 -11.671 -23.413 1.00 60.41 254 TYR A O 1
ATOM 2101 N N . LYS A 1 255 ? 28.759 -9.618 -24.244 1.00 60.69 255 LYS A N 1
ATOM 2102 C CA . LYS A 1 255 ? 30.183 -9.813 -24.577 1.00 60.69 255 LYS A CA 1
ATOM 2103 C C . LYS A 1 255 ? 31.019 -10.214 -23.357 1.00 60.69 255 LYS A C 1
ATOM 2105 O O . LYS A 1 255 ? 31.791 -11.164 -23.460 1.00 60.69 255 LYS A O 1
ATOM 2110 N N . LYS A 1 256 ? 30.835 -9.566 -22.199 1.00 61.97 256 LYS A N 1
ATOM 2111 C CA . LYS A 1 256 ? 31.536 -9.931 -20.950 1.00 61.97 256 LYS A CA 1
ATOM 2112 C C . LYS A 1 256 ? 31.279 -11.380 -20.529 1.00 61.97 256 LYS A C 1
ATOM 2114 O O . LYS A 1 256 ? 32.224 -12.116 -20.271 1.00 61.97 256 LYS A O 1
ATOM 2119 N N . ARG A 1 257 ? 30.020 -11.837 -20.562 1.00 59.19 257 ARG A N 1
ATOM 2120 C CA . ARG A 1 257 ? 29.653 -13.221 -20.194 1.00 59.19 257 ARG A CA 1
ATOM 2121 C C . ARG A 1 257 ? 30.271 -14.309 -21.082 1.00 59.19 257 ARG A C 1
ATOM 2123 O O . ARG A 1 257 ? 30.390 -15.446 -20.627 1.00 59.19 257 ARG A O 1
ATOM 2130 N N . PHE A 1 258 ? 30.625 -13.994 -22.329 1.00 58.50 258 PHE A N 1
ATOM 2131 C CA . PHE A 1 258 ? 31.271 -14.939 -23.251 1.00 58.50 258 PHE A CA 1
ATOM 2132 C C . PHE A 1 258 ? 32.797 -14.800 -23.298 1.00 58.50 258 PHE A C 1
ATOM 2134 O O . PHE A 1 258 ? 33.472 -15.773 -23.629 1.00 58.50 258 PHE A O 1
ATOM 2141 N N . LEU A 1 259 ? 33.343 -13.635 -22.942 1.00 57.34 259 LEU A N 1
ATOM 2142 C CA . LEU A 1 259 ? 34.788 -13.426 -22.828 1.00 57.34 259 LEU A CA 1
ATOM 2143 C C . LEU A 1 259 ? 35.354 -14.043 -21.540 1.00 57.34 259 LEU A C 1
ATOM 2145 O O . LEU A 1 259 ? 36.413 -14.656 -21.597 1.00 57.34 259 LEU A O 1
ATOM 2149 N N . ASP A 1 260 ? 34.603 -14.033 -20.435 1.00 54.25 260 ASP A N 1
ATOM 2150 C CA . ASP A 1 260 ? 35.025 -14.661 -19.166 1.00 54.25 260 ASP A CA 1
ATOM 2151 C C . ASP A 1 260 ? 34.909 -16.202 -19.159 1.00 54.25 260 ASP A C 1
ATOM 2153 O O . ASP A 1 260 ? 35.230 -16.853 -18.169 1.00 54.25 260 ASP A O 1
ATOM 2157 N N . LYS A 1 261 ? 34.451 -16.818 -20.259 1.00 52.09 261 LYS A N 1
ATOM 2158 C CA . LYS A 1 261 ? 34.457 -18.285 -20.442 1.00 52.09 261 LYS A CA 1
ATOM 2159 C C . LYS A 1 261 ? 35.657 -18.807 -21.234 1.00 52.09 261 LYS A C 1
ATOM 2161 O O . LYS A 1 261 ? 35.728 -20.006 -21.484 1.00 52.09 261 LYS A O 1
ATOM 2166 N N . ASN A 1 262 ? 36.592 -17.934 -21.602 1.00 49.22 262 ASN A N 1
ATOM 2167 C CA . ASN A 1 262 ? 37.871 -18.308 -22.192 1.00 49.22 262 ASN A CA 1
ATOM 2168 C C . ASN A 1 262 ? 38.994 -17.532 -21.490 1.00 49.22 262 ASN A C 1
ATOM 2170 O O . ASN A 1 262 ? 39.420 -16.518 -22.031 1.00 49.22 262 ASN A O 1
ATOM 2174 N N . ILE A 1 263 ? 39.421 -17.992 -20.305 1.00 43.50 263 ILE A N 1
ATOM 2175 C CA . ILE A 1 263 ? 40.793 -17.994 -19.737 1.00 43.50 263 ILE A CA 1
ATOM 2176 C C . ILE A 1 263 ? 40.743 -18.712 -18.383 1.00 43.50 263 ILE A C 1
ATOM 2178 O O . ILE A 1 263 ? 39.858 -18.375 -17.567 1.00 43.50 263 ILE A O 1
#

Sequence (263 aa):
MEGCKRQCDILIYDSQNFSPLFREGDLVVIPEKALRAVIEVKSTLDSNQFNDGMDLLWEVARNTNTPAPIFKGIFAFNKGYSSESTISEAICNFYHSKDKSGILTKDIMYLFETLNSVCVLNQQCIITDLIDYKMVDDTIRPRFYSVHSENENLKLYCASFFNELFSFLDVDKHAKKVNINYFRSLDYEIKYKLEAELHNKDWIPQSCFQNEHHFNSDSIWERTSDVLNWKVGNYNIQNLEEKYFSSSFQVEDYKKRFLDKNI

Foldseek 3Di:
DVQQPDDFPDWDFQVPPWDFPDDDPPDTHTDLQGTQETEHEEQEDALVSLLVLQLRLLSSLVQRPALQAHAREYEYAHYPDPDPLRSVVSQLCQQQDAHPVNPDRSHQQAPNSGHAWYFHQLPWIKGWAQADPVNPDLAGFIWIWIKAFPPNVDSCRVVVVVLSSLLRDQDALVVSQVSNVVCVVCPVGIDIDTSDTNDDRPDFHDDSDDQQADSDSVRVVVSRVVNVCSSNSVDGSVVSCCRRVVPPDDVVVVVVVVVVVPD

Radius of gyration: 19.41 Å; chains: 1; bounding box: 62×43×47 Å

Secondary structure (DSSP, 8-state):
-TT--SPPSEEEE-TTT---SEEETTEEE--GGGEEEEEEEEEEE-HHHHHHHHHHHHHHHTT---SSPPEEEEEEEEE-SS-HHHHHHHHHHHHTSB-TTSSSB----BTT-S--EEEETTTEEEEEESS-TTSS------EEEEEE-S-TT---HHHHHHHHHHHT----HHHHHHHHHHHGGGTTT-EEEEEEESS-TT--PBPSSTTS--SSHHHHHHHHHHHHHHHTTSS-HHHHHHHHTTTS--HHHHHHHHHTT--